Protein AF-X1M3N2-F1 (afdb_monomer)

Structure (mmCIF, N/CA/C/O backbone):
data_AF-X1M3N2-F1
#
_entry.id   AF-X1M3N2-F1
#
loop_
_atom_site.group_PDB
_atom_site.id
_atom_site.type_symbol
_atom_site.label_atom_id
_atom_site.label_alt_id
_atom_site.label_comp_id
_atom_site.label_asym_id
_atom_site.label_entity_id
_atom_site.label_seq_id
_atom_site.pdbx_PDB_ins_code
_atom_site.Cartn_x
_atom_site.Cartn_y
_atom_site.Cartn_z
_atom_site.occupancy
_atom_site.B_iso_or_equiv
_atom_site.auth_seq_id
_atom_site.auth_comp_id
_atom_site.auth_asym_id
_atom_site.auth_atom_id
_atom_site.pdbx_PDB_model_num
ATOM 1 N N . MET A 1 1 ? 27.137 0.203 -61.254 1.00 43.03 1 MET A N 1
ATOM 2 C CA . MET A 1 1 ? 26.738 -1.221 -61.182 1.00 43.03 1 MET A CA 1
ATOM 3 C C . MET A 1 1 ? 25.585 -1.343 -60.195 1.00 43.03 1 MET A C 1
ATOM 5 O O . MET A 1 1 ? 25.741 -0.904 -59.063 1.00 43.03 1 MET A O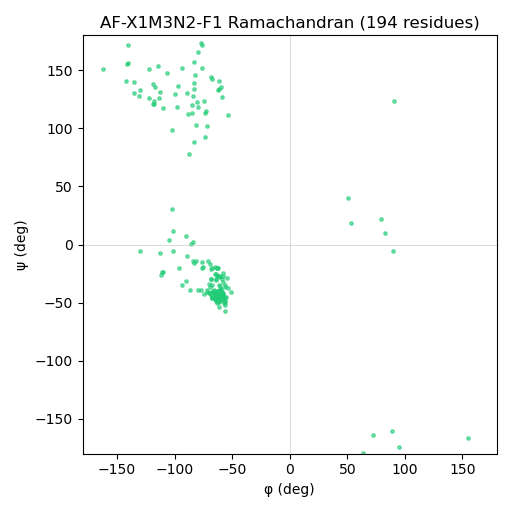 1
ATOM 9 N N . ARG A 1 2 ? 24.415 -1.836 -60.625 1.00 60.50 2 ARG A N 1
ATOM 10 C CA . ARG A 1 2 ? 23.289 -2.156 -59.728 1.00 60.50 2 ARG A CA 1
ATOM 11 C C . ARG A 1 2 ? 23.522 -3.573 -59.197 1.00 60.50 2 ARG A C 1
ATOM 13 O O . ARG A 1 2 ? 23.541 -4.505 -59.987 1.00 60.50 2 ARG A O 1
ATOM 20 N N . PHE A 1 3 ? 23.770 -3.708 -57.896 1.00 65.62 3 PHE A N 1
ATOM 21 C CA . PHE A 1 3 ? 24.213 -4.959 -57.261 1.00 65.62 3 PHE A CA 1
ATOM 22 C C . PHE A 1 3 ? 23.077 -5.920 -56.858 1.00 65.62 3 PHE A C 1
ATOM 24 O O . PHE A 1 3 ? 23.359 -7.000 -56.353 1.00 65.62 3 PHE A O 1
ATOM 31 N N . PHE A 1 4 ? 21.809 -5.576 -57.108 1.00 70.69 4 PHE A N 1
ATOM 32 C CA . PHE A 1 4 ? 20.659 -6.431 -56.793 1.00 70.69 4 PHE A CA 1
ATOM 33 C C . PHE A 1 4 ? 19.727 -6.540 -58.007 1.00 70.69 4 PHE A C 1
ATOM 35 O O . PHE A 1 4 ? 19.370 -5.519 -58.600 1.00 70.69 4 PHE A O 1
ATOM 42 N N . GLY A 1 5 ? 19.395 -7.776 -58.399 1.00 75.44 5 GLY A N 1
ATOM 43 C CA . GLY A 1 5 ? 18.427 -8.088 -59.458 1.00 75.44 5 GLY A CA 1
ATOM 44 C C . GLY A 1 5 ? 16.973 -7.927 -58.997 1.00 75.44 5 GLY A C 1
ATOM 45 O O . GLY A 1 5 ? 16.716 -7.685 -57.819 1.00 75.44 5 GLY A O 1
ATOM 46 N N . GLU A 1 6 ? 16.019 -8.053 -59.924 1.00 72.62 6 GLU A N 1
ATOM 47 C CA . GLU A 1 6 ? 14.588 -7.926 -59.619 1.00 72.62 6 GLU A CA 1
ATOM 48 C C . GLU A 1 6 ? 14.066 -9.137 -58.826 1.00 72.62 6 GLU A C 1
ATOM 50 O O . GLU A 1 6 ? 13.817 -10.215 -59.369 1.00 72.62 6 GLU A O 1
ATOM 55 N N . THR A 1 7 ? 13.905 -8.954 -57.516 1.00 77.62 7 THR A N 1
ATOM 56 C CA . THR A 1 7 ? 13.395 -9.972 -56.592 1.00 77.62 7 THR A CA 1
ATOM 57 C C . THR A 1 7 ? 11.888 -10.166 -56.760 1.00 77.62 7 THR A C 1
ATOM 59 O O . THR A 1 7 ? 11.101 -9.293 -56.399 1.00 77.62 7 THR A O 1
ATOM 62 N N . HIS A 1 8 ? 11.485 -11.340 -57.244 1.00 76.12 8 HIS A N 1
ATOM 63 C CA . HIS A 1 8 ? 10.086 -11.754 -57.354 1.00 76.12 8 HIS A CA 1
ATOM 64 C C . HIS A 1 8 ? 9.738 -12.719 -56.210 1.00 76.12 8 HIS A C 1
ATOM 66 O O . HIS A 1 8 ? 10.062 -13.902 -56.273 1.00 76.12 8 HIS A O 1
ATOM 72 N N . ILE A 1 9 ? 9.106 -12.209 -55.146 1.00 83.38 9 ILE A N 1
ATOM 73 C CA . ILE A 1 9 ? 8.576 -13.013 -54.030 1.00 83.38 9 ILE A CA 1
ATOM 74 C C . ILE A 1 9 ? 7.052 -12.907 -54.043 1.00 83.38 9 ILE A C 1
ATOM 76 O O . ILE A 1 9 ? 6.507 -11.802 -53.995 1.00 83.38 9 ILE A O 1
ATOM 80 N N . ASP A 1 10 ? 6.365 -14.049 -54.066 1.00 84.88 10 ASP A N 1
ATOM 81 C CA . ASP A 1 10 ? 4.906 -14.095 -53.976 1.00 84.88 10 ASP A CA 1
ATOM 82 C C . ASP A 1 10 ? 4.443 -14.029 -52.511 1.00 84.88 10 ASP A C 1
ATOM 84 O O . ASP A 1 10 ? 4.250 -15.027 -51.811 1.00 84.88 10 ASP A O 1
ATOM 88 N N . PHE A 1 11 ? 4.268 -12.804 -52.023 1.00 87.19 11 PHE A N 1
ATOM 89 C CA . PHE A 1 11 ? 3.738 -12.548 -50.684 1.00 87.19 11 PHE A CA 1
ATOM 90 C C . PHE A 1 11 ? 2.261 -12.948 -50.534 1.00 87.19 11 PHE A C 1
ATOM 92 O O . PHE A 1 11 ? 1.782 -13.131 -49.411 1.00 87.19 11 PHE A O 1
ATOM 99 N N . VAL A 1 12 ? 1.521 -13.080 -51.640 1.00 88.00 12 VAL A N 1
ATOM 100 C CA . VAL A 1 12 ? 0.085 -13.379 -51.623 1.00 88.00 12 VAL A CA 1
ATOM 101 C C . VAL A 1 12 ? -0.145 -14.854 -51.316 1.00 88.00 12 VAL A C 1
ATOM 103 O O . VAL A 1 12 ? -1.047 -15.175 -50.538 1.00 88.00 12 VAL A O 1
ATOM 106 N N . GLU A 1 13 ? 0.688 -15.742 -51.854 1.00 87.12 13 GLU A N 1
ATOM 107 C CA . GLU A 1 13 ? 0.646 -17.172 -51.546 1.00 87.12 13 GLU A CA 1
ATOM 108 C C . GLU A 1 13 ? 1.070 -17.453 -50.092 1.00 87.12 13 GLU A C 1
ATOM 110 O O . GLU A 1 13 ? 0.383 -18.164 -49.349 1.00 87.12 13 GLU A O 1
ATOM 115 N N . LEU A 1 14 ? 2.142 -16.799 -49.631 1.00 91.12 14 LEU A N 1
ATOM 116 C CA . LEU A 1 14 ? 2.704 -16.989 -48.287 1.00 91.12 14 LEU A CA 1
ATOM 117 C C . LEU A 1 14 ? 1.830 -16.425 -47.154 1.00 91.12 14 LEU A C 1
ATOM 119 O O . LEU A 1 14 ? 2.019 -16.789 -45.988 1.00 91.12 14 LEU A O 1
ATOM 123 N N . ARG A 1 15 ? 0.834 -15.579 -47.462 1.00 92.81 15 ARG A N 1
ATOM 124 C CA . ARG A 1 15 ? 0.004 -14.901 -46.449 1.00 92.81 15 ARG A CA 1
ATOM 125 C C . ARG A 1 15 ? -0.678 -15.867 -45.482 1.00 92.81 15 ARG A C 1
ATOM 127 O O . ARG A 1 15 ? -0.803 -15.556 -44.306 1.00 92.81 15 ARG A O 1
ATOM 134 N N . LYS A 1 16 ? -1.122 -17.040 -45.954 1.00 91.19 16 LYS A N 1
ATOM 135 C CA . LYS A 1 16 ? -1.842 -18.015 -45.112 1.00 91.19 16 LYS A CA 1
ATOM 136 C C . LYS A 1 16 ? -0.923 -18.612 -44.048 1.00 91.19 16 LYS A C 1
ATOM 138 O O . LYS A 1 16 ? -1.329 -18.739 -42.896 1.00 91.19 16 LYS A O 1
ATOM 143 N N . VAL A 1 17 ? 0.318 -18.923 -44.428 1.00 93.50 17 VAL A N 1
ATOM 144 C CA . VAL A 1 17 ? 1.348 -19.430 -43.513 1.00 93.50 17 VAL A CA 1
ATOM 145 C C . VAL A 1 17 ? 1.753 -18.340 -42.524 1.00 93.50 17 VAL A C 1
ATOM 147 O O . VAL A 1 17 ? 1.778 -18.592 -41.322 1.00 93.50 17 VAL A O 1
ATOM 150 N N . ALA A 1 18 ? 1.980 -17.113 -43.004 1.00 94.19 18 ALA A N 1
ATOM 151 C CA . ALA A 1 18 ? 2.296 -15.976 -42.144 1.00 94.19 18 ALA A CA 1
ATOM 152 C C . ALA A 1 18 ? 1.183 -15.707 -41.114 1.00 94.19 18 ALA A C 1
ATOM 154 O O . ALA A 1 18 ? 1.473 -15.600 -39.927 1.00 94.19 18 ALA A O 1
ATOM 155 N N . ILE A 1 19 ? -0.088 -15.693 -41.541 1.00 95.94 19 ILE A N 1
ATOM 156 C CA . ILE A 1 19 ? -1.248 -15.526 -40.650 1.00 95.94 19 ILE A CA 1
ATOM 157 C C . ILE A 1 19 ? -1.299 -16.644 -39.610 1.00 95.94 19 ILE A C 1
ATOM 159 O O . ILE A 1 19 ? -1.474 -16.358 -38.429 1.00 95.94 19 ILE A O 1
ATOM 163 N N . PHE A 1 20 ? -1.128 -17.904 -40.019 1.00 97.06 20 PHE A N 1
ATOM 164 C CA . PHE A 1 20 ? -1.143 -19.029 -39.086 1.00 97.06 20 PHE A CA 1
ATOM 165 C C . PHE A 1 20 ? -0.052 -18.891 -38.017 1.00 97.06 20 PHE A C 1
ATOM 167 O O . PHE A 1 20 ? -0.338 -19.014 -36.827 1.00 97.06 20 PHE A O 1
ATOM 174 N N . ILE A 1 21 ? 1.177 -18.561 -38.425 1.00 97.31 21 ILE A N 1
ATOM 175 C CA . ILE A 1 21 ? 2.299 -18.340 -37.505 1.00 97.31 21 ILE A CA 1
ATOM 176 C C . ILE A 1 21 ? 2.011 -17.157 -36.570 1.00 97.31 21 ILE A C 1
ATOM 178 O O . ILE A 1 21 ? 2.227 -17.268 -35.364 1.00 97.31 21 ILE A O 1
ATOM 182 N N . SER A 1 22 ? 1.483 -16.043 -37.087 1.00 97.19 22 SER A N 1
ATOM 183 C CA . SER A 1 22 ? 1.118 -14.880 -36.271 1.00 97.19 22 SER A CA 1
ATOM 184 C C . SER A 1 22 ? 0.042 -15.215 -35.241 1.00 97.19 22 SER A C 1
ATOM 186 O O . SER A 1 22 ? 0.192 -14.872 -34.070 1.00 97.19 22 SER A O 1
ATOM 188 N N . VAL A 1 23 ? -1.019 -15.919 -35.642 1.00 98.00 23 VAL A N 1
ATOM 189 C CA . VAL A 1 23 ? -2.090 -16.343 -34.730 1.00 98.00 23 VAL A CA 1
ATOM 190 C C . VAL A 1 23 ? -1.542 -17.290 -33.668 1.00 98.00 23 VAL A C 1
ATOM 192 O O . VAL A 1 23 ? -1.811 -17.088 -32.486 1.00 98.00 23 VAL A O 1
ATOM 195 N N . ALA A 1 24 ? -0.726 -18.272 -34.054 1.00 98.00 24 ALA A N 1
ATOM 196 C CA . ALA A 1 24 ? -0.091 -19.183 -33.108 1.00 98.00 24 ALA A CA 1
ATOM 197 C C . ALA A 1 24 ? 0.777 -18.429 -32.085 1.00 98.00 24 ALA A C 1
ATOM 199 O O . ALA A 1 24 ? 0.685 -18.697 -30.887 1.00 98.00 24 ALA A O 1
ATOM 200 N N . ALA A 1 25 ? 1.561 -17.441 -32.527 1.00 97.81 25 ALA A N 1
ATOM 201 C CA . ALA A 1 25 ? 2.378 -16.607 -31.647 1.00 97.81 25 ALA A CA 1
ATOM 202 C C . ALA A 1 25 ? 1.529 -15.755 -30.686 1.00 97.81 25 ALA A C 1
ATOM 204 O O . ALA A 1 25 ? 1.846 -15.672 -29.498 1.00 97.81 25 ALA A O 1
ATOM 205 N N . ILE A 1 26 ? 0.427 -15.165 -31.165 1.00 97.94 26 ILE A N 1
ATOM 206 C CA . ILE A 1 26 ? -0.511 -14.399 -30.329 1.00 97.94 26 ILE A CA 1
ATOM 207 C C . ILE A 1 26 ? -1.148 -15.305 -29.273 1.00 97.94 26 ILE A C 1
ATOM 209 O O . ILE A 1 26 ? -1.147 -14.962 -28.092 1.00 97.94 26 ILE A O 1
ATOM 213 N N . VAL A 1 27 ? -1.648 -16.480 -29.670 1.00 97.94 27 VAL A N 1
ATOM 214 C CA . VAL A 1 27 ? -2.265 -17.446 -28.749 1.00 97.94 27 VAL A CA 1
ATOM 215 C C . VAL A 1 27 ? -1.256 -17.925 -27.708 1.00 97.94 27 VAL A C 1
ATOM 217 O O . VAL A 1 27 ? -1.578 -17.957 -26.519 1.00 97.94 27 VAL A O 1
ATOM 220 N N . ALA A 1 28 ? -0.023 -18.235 -28.113 1.00 97.69 28 ALA A N 1
ATOM 221 C CA . ALA A 1 28 ? 1.046 -18.602 -27.189 1.00 97.69 28 ALA A CA 1
ATOM 222 C C . ALA A 1 28 ? 1.369 -17.461 -26.206 1.00 97.69 28 ALA A C 1
ATOM 224 O O . ALA A 1 28 ? 1.509 -17.702 -25.004 1.00 97.69 28 ALA A O 1
ATOM 225 N N . GLY A 1 29 ? 1.423 -16.215 -26.688 1.00 96.62 29 GLY A N 1
ATOM 226 C CA . GLY A 1 29 ? 1.629 -15.025 -25.862 1.00 96.62 29 GLY A CA 1
ATOM 227 C C . GLY A 1 29 ? 0.517 -14.816 -24.830 1.00 96.62 29 GLY A C 1
ATOM 228 O O . GLY A 1 29 ? 0.804 -14.656 -23.643 1.00 96.62 29 GLY A O 1
ATOM 229 N N . LEU A 1 30 ? -0.748 -14.891 -25.254 1.00 96.69 30 LEU A N 1
ATOM 230 C CA . LEU A 1 30 ? -1.912 -14.771 -24.369 1.00 96.69 30 LEU A CA 1
ATOM 231 C C . LEU A 1 30 ? -1.968 -15.906 -23.344 1.00 96.69 30 LEU A C 1
ATOM 233 O O . LEU A 1 30 ? -2.172 -15.655 -22.158 1.00 96.69 30 LEU A O 1
ATOM 237 N N . THR A 1 31 ? -1.715 -17.142 -23.776 1.00 96.38 31 THR A N 1
ATOM 238 C CA . THR A 1 31 ? -1.667 -18.308 -22.882 1.00 96.38 31 THR A CA 1
ATOM 239 C C . THR A 1 31 ? -0.569 -18.135 -21.833 1.00 96.38 31 THR A C 1
ATOM 241 O O . THR A 1 31 ? -0.819 -18.316 -20.643 1.00 96.38 31 THR A O 1
ATOM 244 N N . SER A 1 32 ? 0.630 -17.697 -22.236 1.00 96.56 32 SER A N 1
ATOM 245 C CA . SER A 1 32 ? 1.710 -17.376 -21.294 1.00 96.56 32 SER A CA 1
ATOM 246 C C . SER A 1 32 ? 1.310 -16.269 -20.316 1.00 96.56 32 SER A C 1
ATOM 248 O O . SER A 1 32 ? 1.727 -16.315 -19.160 1.00 96.56 32 SER A O 1
ATOM 250 N N . LEU A 1 33 ? 0.563 -15.257 -20.759 1.00 95.62 33 LEU A N 1
ATOM 251 C CA . LEU A 1 33 ? 0.134 -14.154 -19.902 1.00 95.62 33 LEU A CA 1
ATOM 252 C C . LEU A 1 33 ? -0.858 -14.637 -18.836 1.00 95.62 33 LEU A C 1
ATOM 254 O O . LEU A 1 33 ? -0.672 -14.341 -17.660 1.00 95.62 33 LEU A O 1
ATOM 258 N N . ILE A 1 34 ? -1.857 -15.431 -19.229 1.00 94.62 34 ILE A N 1
ATOM 259 C CA . ILE A 1 34 ? -2.874 -15.979 -18.318 1.00 94.62 34 ILE A CA 1
ATOM 260 C C . ILE A 1 34 ? -2.231 -16.922 -17.295 1.00 94.62 34 ILE A C 1
ATOM 262 O O . ILE A 1 34 ? -2.442 -16.760 -16.095 1.00 94.62 34 ILE A O 1
ATOM 266 N N . LEU A 1 35 ? -1.385 -17.858 -17.742 1.00 94.50 35 LEU A N 1
ATOM 267 C CA . LEU A 1 35 ? -0.728 -18.826 -16.853 1.00 94.50 35 LEU A CA 1
ATOM 268 C C . LEU A 1 35 ? 0.220 -18.171 -15.836 1.00 94.50 35 LEU A C 1
ATOM 270 O O . LEU A 1 35 ? 0.437 -18.720 -14.761 1.00 94.50 35 LEU A O 1
ATOM 274 N N . LYS A 1 36 ? 0.782 -16.998 -16.154 1.00 91.75 36 LYS A N 1
ATOM 275 C CA . LYS A 1 36 ? 1.671 -16.241 -15.255 1.00 91.75 36 LYS A CA 1
ATOM 276 C C . LYS A 1 36 ? 0.932 -15.254 -14.345 1.00 91.75 36 LYS A C 1
ATOM 278 O O . LYS A 1 36 ? 1.590 -14.487 -13.647 1.00 91.75 36 LYS A O 1
ATOM 283 N N . GLY A 1 37 ? -0.402 -15.275 -14.337 1.00 86.25 37 GLY A N 1
ATOM 284 C CA . GLY A 1 37 ? -1.212 -14.394 -13.494 1.00 86.25 37 GLY A CA 1
ATOM 285 C C . GLY A 1 37 ? -1.368 -12.974 -14.041 1.00 86.25 37 GLY A C 1
ATOM 286 O O . GLY A 1 37 ? -1.662 -12.058 -13.280 1.00 86.25 37 GLY A O 1
ATOM 287 N N . GLY A 1 38 ? -1.183 -12.781 -15.349 1.00 87.75 38 GLY A N 1
ATOM 288 C CA . GLY A 1 38 ? -1.350 -11.493 -16.015 1.00 87.75 38 GLY A CA 1
ATOM 289 C C . GLY A 1 38 ? -0.057 -10.682 -16.170 1.00 87.75 38 GLY A C 1
ATOM 290 O O . GLY A 1 38 ? 1.049 -11.165 -15.901 1.00 87.75 38 GLY A O 1
ATOM 291 N N . PRO A 1 39 ? -0.168 -9.439 -16.670 1.00 84.88 39 PRO A N 1
ATOM 292 C CA . PRO A 1 39 ? 0.967 -8.535 -16.784 1.00 84.88 39 PRO A CA 1
ATOM 293 C C . PRO A 1 39 ? 1.455 -8.102 -15.398 1.00 84.88 39 PRO A C 1
ATOM 295 O O . PRO A 1 39 ? 0.665 -7.861 -14.487 1.00 84.88 39 PRO A O 1
ATOM 298 N N . LYS A 1 40 ? 2.773 -7.942 -15.246 1.00 79.94 40 LYS A N 1
ATOM 299 C CA . LYS A 1 40 ? 3.361 -7.338 -14.044 1.00 79.94 40 LYS A CA 1
ATOM 300 C C . LYS A 1 40 ? 3.094 -5.836 -14.071 1.00 79.94 40 LYS A C 1
ATOM 302 O O . LYS A 1 40 ? 3.845 -5.090 -14.695 1.00 79.94 40 LYS A O 1
ATOM 307 N N . LEU A 1 41 ? 1.993 -5.424 -13.451 1.00 75.75 41 LEU A N 1
ATOM 308 C CA . LEU A 1 41 ? 1.592 -4.024 -13.378 1.00 75.75 41 LEU A CA 1
ATOM 309 C C . LEU A 1 41 ? 2.642 -3.204 -12.618 1.00 75.75 41 LEU A C 1
ATOM 311 O O . LEU A 1 41 ? 3.120 -3.610 -11.559 1.00 75.75 41 LEU A O 1
ATOM 315 N N . GLY A 1 42 ? 3.014 -2.061 -13.193 1.00 70.00 42 GLY A N 1
ATOM 316 C CA . GLY A 1 42 ? 3.856 -1.070 -12.528 1.00 70.00 42 GLY A CA 1
ATOM 317 C C . GLY A 1 42 ? 3.076 -0.263 -11.489 1.00 70.00 42 GLY A C 1
ATOM 318 O O . GLY A 1 42 ? 1.847 -0.322 -11.429 1.00 70.00 42 GLY A O 1
ATOM 319 N N . LEU A 1 43 ? 3.800 0.540 -10.707 1.00 71.31 43 LEU A N 1
ATOM 320 C CA . LEU A 1 43 ? 3.222 1.371 -9.643 1.00 71.31 43 LEU A CA 1
ATOM 321 C C . LEU A 1 43 ? 2.205 2.398 -10.151 1.00 71.31 43 LEU A C 1
ATOM 323 O O . LEU A 1 43 ? 1.261 2.712 -9.433 1.00 71.31 43 LEU A O 1
ATOM 327 N N . ASP A 1 44 ? 2.334 2.828 -11.407 1.00 74.19 44 ASP A N 1
ATOM 328 C CA . ASP A 1 44 ? 1.381 3.735 -12.058 1.00 74.19 44 ASP A CA 1
ATOM 329 C C . ASP A 1 44 ? -0.031 3.124 -12.188 1.00 74.19 44 ASP A C 1
ATOM 331 O O . ASP A 1 44 ? -1.007 3.851 -12.340 1.00 74.19 44 ASP A O 1
ATOM 335 N N . PHE A 1 45 ? -0.153 1.792 -12.104 1.00 71.38 45 PHE A N 1
ATOM 336 C CA . PHE A 1 45 ? -1.428 1.068 -12.190 1.00 71.38 45 PHE A CA 1
ATOM 337 C C . PHE A 1 45 ? -1.849 0.418 -10.874 1.00 71.38 45 PHE A C 1
ATOM 339 O O . PHE A 1 45 ? -3.036 0.185 -10.662 1.00 71.38 45 PHE A O 1
ATOM 346 N N . THR A 1 46 ? -0.897 0.090 -9.998 1.00 69.50 46 THR A N 1
ATOM 347 C CA . THR A 1 46 ? -1.208 -0.502 -8.691 1.00 69.50 46 THR A CA 1
ATOM 348 C C . THR A 1 46 ? -1.429 0.542 -7.610 1.00 69.50 46 THR A C 1
ATOM 350 O O . THR A 1 46 ? -1.822 0.163 -6.517 1.00 69.50 46 THR A O 1
ATOM 353 N N . GLY A 1 47 ? -1.129 1.819 -7.864 1.00 74.00 47 GLY A N 1
ATOM 354 C CA . GLY A 1 47 ? -1.047 2.831 -6.815 1.00 74.00 47 GLY A CA 1
ATOM 355 C C . GLY A 1 47 ? 0.083 2.534 -5.825 1.00 74.00 47 GLY A C 1
ATOM 356 O O . GLY A 1 47 ? 0.822 1.544 -5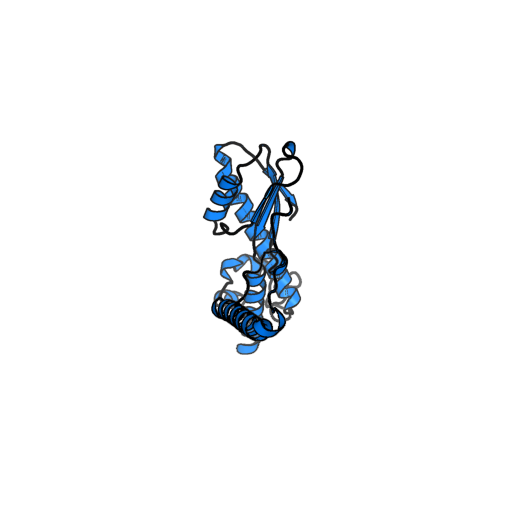.943 1.00 74.00 47 GLY A O 1
ATOM 357 N N . GLY A 1 48 ? 0.238 3.397 -4.826 1.00 81.69 48 GLY A N 1
ATOM 358 C CA . GLY A 1 48 ? 1.274 3.231 -3.818 1.00 81.69 48 GLY A CA 1
ATOM 359 C C . GLY A 1 48 ? 1.690 4.531 -3.157 1.00 81.69 48 GLY A C 1
ATOM 360 O O . GLY A 1 48 ? 1.021 5.550 -3.283 1.00 81.69 48 GLY A O 1
ATOM 361 N N . ILE A 1 49 ? 2.810 4.456 -2.449 1.00 86.56 49 ILE A N 1
ATOM 362 C CA . ILE A 1 49 ? 3.441 5.602 -1.802 1.00 86.56 49 ILE A CA 1
ATOM 363 C C . ILE A 1 49 ? 4.542 6.118 -2.716 1.00 86.56 49 ILE A C 1
ATOM 365 O O . ILE A 1 49 ? 5.343 5.332 -3.234 1.00 86.56 49 ILE A O 1
ATOM 369 N N . GLU A 1 50 ? 4.611 7.436 -2.845 1.00 89.25 50 GLU A N 1
ATOM 370 C CA . GL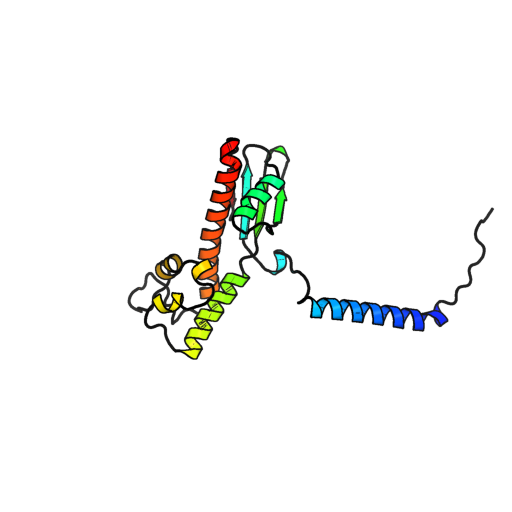U A 1 50 ? 5.693 8.159 -3.494 1.00 89.25 50 GLU A CA 1
ATOM 371 C C . GLU A 1 50 ? 6.373 9.074 -2.470 1.00 89.25 50 GLU A C 1
ATOM 373 O O . GLU A 1 50 ? 5.723 9.892 -1.834 1.00 89.25 50 GLU A O 1
ATOM 378 N N . ILE A 1 51 ? 7.686 8.929 -2.286 1.00 90.38 51 ILE A N 1
ATOM 379 C CA . ILE A 1 51 ? 8.454 9.736 -1.331 1.00 90.38 51 ILE A CA 1
ATOM 380 C C . ILE A 1 51 ? 9.564 10.462 -2.070 1.00 90.38 51 ILE A C 1
ATOM 382 O O . ILE A 1 51 ? 10.393 9.842 -2.744 1.00 90.38 51 ILE A O 1
ATOM 386 N N . HIS A 1 52 ? 9.600 11.778 -1.888 1.00 91.31 52 HIS A N 1
ATOM 387 C CA . HIS A 1 52 ? 10.644 12.643 -2.423 1.00 91.31 52 HIS A CA 1
ATOM 388 C C . HIS A 1 52 ? 11.681 12.917 -1.342 1.00 91.31 52 HIS A C 1
ATOM 390 O O . HIS A 1 52 ? 11.382 13.509 -0.304 1.00 91.31 52 HIS A O 1
ATOM 396 N N . LEU A 1 53 ? 12.913 12.495 -1.595 1.00 91.06 53 LEU A N 1
ATOM 397 C CA . LEU A 1 53 ? 14.041 12.618 -0.685 1.00 91.06 53 LEU A CA 1
ATOM 398 C C . LEU A 1 53 ? 15.058 13.592 -1.267 1.00 91.06 53 LEU A C 1
ATOM 400 O O . LEU A 1 53 ? 15.470 13.451 -2.417 1.00 91.06 53 LEU A O 1
ATOM 404 N N . LYS A 1 54 ? 15.517 14.542 -0.455 1.00 90.94 54 LYS A N 1
ATOM 405 C CA . LYS A 1 54 ? 16.659 15.396 -0.781 1.00 90.94 54 LYS A CA 1
ATOM 406 C C . LYS A 1 54 ? 17.833 15.022 0.105 1.00 90.94 54 LYS A C 1
ATOM 408 O O . LYS A 1 54 ? 17.739 15.166 1.320 1.00 90.94 54 LYS A O 1
ATOM 413 N N . PHE A 1 55 ? 18.924 14.567 -0.497 1.00 90.50 55 PHE A N 1
ATOM 414 C CA . PHE A 1 55 ? 20.151 14.231 0.222 1.00 90.50 55 PHE A CA 1
ATOM 415 C C . PHE A 1 55 ? 21.120 15.414 0.255 1.00 90.50 55 PHE A C 1
ATOM 417 O O . PHE A 1 55 ? 21.138 16.246 -0.651 1.00 90.50 55 PHE A O 1
ATOM 424 N N . THR A 1 56 ? 21.960 15.476 1.285 1.00 87.94 56 THR A N 1
ATOM 425 C CA . THR A 1 56 ? 23.028 16.484 1.371 1.00 87.94 56 THR A CA 1
ATOM 426 C C . THR A 1 56 ? 24.115 16.220 0.328 1.00 87.94 56 THR A C 1
ATOM 428 O O . THR A 1 56 ? 24.553 17.140 -0.359 1.00 87.94 56 THR A O 1
ATOM 431 N N . GLU A 1 57 ? 24.485 14.952 0.138 1.00 85.81 57 GLU A N 1
ATOM 432 C CA . GLU A 1 57 ? 25.420 14.498 -0.897 1.00 85.81 57 GLU A CA 1
ATOM 433 C C . GLU A 1 57 ? 24.775 13.454 -1.812 1.00 85.81 57 GLU A C 1
ATOM 435 O O . GLU A 1 57 ? 23.931 12.675 -1.363 1.00 85.81 57 GLU A O 1
ATOM 440 N N . SER A 1 58 ? 25.216 13.396 -3.076 1.00 84.31 58 SER A N 1
ATOM 441 C CA . SER A 1 58 ? 24.685 12.470 -4.087 1.00 84.31 58 SER A CA 1
ATOM 442 C C . SER A 1 58 ? 24.718 11.018 -3.583 1.00 84.31 58 SER A C 1
ATOM 444 O O . SER A 1 58 ? 25.801 10.446 -3.397 1.00 84.31 58 SER A O 1
ATOM 446 N N . PRO A 1 59 ? 23.553 10.400 -3.319 1.00 84.38 59 PRO A N 1
ATOM 447 C CA . PRO A 1 59 ? 23.498 9.076 -2.729 1.00 84.38 59 PRO A CA 1
ATOM 448 C C . PRO A 1 59 ? 23.677 8.006 -3.808 1.00 84.38 59 PRO A C 1
ATOM 450 O O . PRO A 1 59 ? 23.175 8.112 -4.926 1.00 84.38 59 PRO A O 1
ATOM 453 N N . SER A 1 60 ? 24.328 6.895 -3.466 1.00 89.19 60 SER A N 1
ATOM 454 C CA . SER A 1 60 ? 24.339 5.740 -4.365 1.00 89.19 60 SER A CA 1
ATOM 455 C C . SER A 1 60 ? 22.976 5.042 -4.337 1.00 89.19 60 SER A C 1
ATOM 457 O O . SER A 1 60 ? 22.561 4.559 -3.278 1.00 89.19 60 SER A O 1
ATOM 459 N N . ILE A 1 61 ? 22.333 4.892 -5.500 1.00 90.75 61 ILE A N 1
ATOM 460 C CA . ILE A 1 61 ? 21.059 4.160 -5.652 1.00 90.75 61 ILE A CA 1
ATOM 461 C C . ILE A 1 61 ? 21.158 2.743 -5.068 1.00 90.75 61 ILE A C 1
ATOM 463 O O . ILE A 1 61 ? 20.224 2.273 -4.421 1.00 90.75 61 ILE A O 1
ATOM 467 N N . SER A 1 62 ? 22.307 2.077 -5.231 1.00 90.75 62 SER A N 1
ATOM 468 C CA . SER A 1 62 ? 22.531 0.740 -4.670 1.00 90.75 62 SER A CA 1
ATOM 469 C C . SER A 1 62 ? 22.409 0.708 -3.145 1.00 90.75 62 SER A C 1
ATOM 471 O O . SER A 1 62 ? 21.842 -0.241 -2.623 1.00 90.75 62 SER A O 1
ATOM 473 N N . ARG A 1 63 ? 22.892 1.731 -2.424 1.00 90.00 63 ARG A N 1
ATOM 474 C CA . ARG A 1 63 ? 22.744 1.796 -0.957 1.00 90.00 63 ARG A CA 1
ATOM 475 C C . ARG A 1 63 ? 21.310 2.056 -0.537 1.00 90.00 63 ARG A C 1
ATOM 477 O O . ARG A 1 63 ? 20.829 1.389 0.368 1.00 90.00 63 ARG A O 1
ATOM 484 N N . ILE A 1 64 ? 20.611 2.961 -1.226 1.00 91.88 64 ILE A N 1
ATOM 485 C CA . ILE A 1 64 ? 19.177 3.182 -0.987 1.00 91.88 64 ILE A CA 1
ATOM 486 C C . ILE A 1 64 ? 18.432 1.853 -1.152 1.00 91.88 64 ILE A C 1
ATOM 488 O O . ILE A 1 64 ? 17.674 1.456 -0.272 1.00 91.88 64 ILE A O 1
ATOM 492 N N . ARG A 1 65 ? 18.723 1.106 -2.225 1.00 92.75 65 ARG A N 1
ATOM 493 C CA . ARG A 1 65 ? 18.148 -0.224 -2.455 1.00 92.75 65 ARG A CA 1
ATOM 494 C C . ARG A 1 65 ? 18.484 -1.208 -1.334 1.00 92.75 65 ARG A C 1
ATOM 496 O O . ARG A 1 65 ? 17.584 -1.909 -0.887 1.00 92.75 65 ARG A O 1
ATOM 503 N N . SER A 1 66 ? 19.729 -1.247 -0.863 1.00 92.00 66 SER A N 1
ATOM 504 C CA . SER A 1 66 ? 20.136 -2.100 0.261 1.00 92.00 66 SER A CA 1
ATOM 505 C C . SER A 1 66 ? 19.395 -1.756 1.556 1.00 92.00 66 SER A C 1
ATOM 507 O O . SER A 1 66 ? 18.901 -2.661 2.225 1.00 92.00 66 SER A O 1
ATOM 509 N N . GLY A 1 67 ? 19.254 -0.468 1.884 1.00 92.19 67 GLY A N 1
ATOM 510 C CA . GLY A 1 67 ? 18.498 -0.012 3.053 1.00 92.19 67 GLY A CA 1
ATOM 511 C C . GLY A 1 67 ? 17.023 -0.412 2.978 1.00 92.19 67 GLY A C 1
ATOM 512 O O . GLY A 1 67 ? 16.480 -0.982 3.922 1.00 92.19 67 GLY A O 1
ATOM 513 N N . LEU A 1 68 ? 16.386 -0.206 1.822 1.00 92.75 68 LEU A N 1
ATOM 514 C CA . LEU A 1 68 ? 14.990 -0.596 1.598 1.00 92.75 68 LEU A CA 1
ATOM 515 C C . LEU A 1 68 ? 14.792 -2.119 1.581 1.00 92.75 68 LEU A C 1
ATOM 517 O O . LEU A 1 68 ? 13.781 -2.617 2.077 1.00 92.75 68 LEU A O 1
ATOM 521 N N . ALA A 1 69 ? 15.756 -2.884 1.067 1.00 93.00 69 ALA A N 1
ATOM 522 C CA . ALA A 1 69 ? 15.690 -4.343 1.058 1.00 93.00 69 ALA A CA 1
ATOM 523 C C . ALA A 1 69 ? 15.624 -4.935 2.476 1.00 93.00 69 ALA A C 1
ATOM 525 O O . ALA A 1 69 ? 14.884 -5.894 2.689 1.00 93.00 69 ALA A O 1
ATOM 526 N N . LYS A 1 70 ? 16.305 -4.326 3.461 1.00 92.19 70 LYS A N 1
ATOM 527 C CA . LYS A 1 70 ? 16.280 -4.758 4.875 1.00 92.19 70 LYS A CA 1
ATOM 528 C C . LYS A 1 70 ? 14.883 -4.723 5.499 1.00 92.19 70 LYS A C 1
ATOM 530 O O . LYS A 1 70 ? 14.603 -5.496 6.407 1.00 92.19 70 LYS A O 1
ATOM 535 N N . ILE A 1 71 ? 14.002 -3.852 5.008 1.00 90.12 71 ILE A N 1
ATOM 536 C CA . ILE A 1 71 ? 12.616 -3.731 5.485 1.00 90.12 71 ILE A CA 1
ATOM 537 C C . ILE A 1 71 ? 11.598 -4.414 4.561 1.00 90.12 71 ILE A C 1
ATOM 539 O O . ILE A 1 71 ? 10.395 -4.209 4.724 1.00 90.12 71 ILE A O 1
ATOM 543 N N . GLY A 1 72 ? 12.066 -5.223 3.603 1.00 88.50 72 GLY A N 1
ATOM 544 C CA . GLY A 1 72 ? 11.219 -5.939 2.646 1.00 88.50 72 GLY A CA 1
ATOM 545 C C . GLY A 1 72 ? 10.775 -5.106 1.439 1.00 88.50 72 GLY A C 1
ATOM 546 O O . GLY A 1 72 ? 9.950 -5.567 0.659 1.00 88.50 72 GLY A O 1
ATOM 547 N N . LEU A 1 73 ? 11.330 -3.904 1.241 1.00 89.62 73 LEU A N 1
ATOM 548 C CA . LEU A 1 73 ? 10.991 -2.992 0.138 1.00 89.62 73 LEU A CA 1
ATOM 549 C C . LEU A 1 73 ? 12.042 -2.998 -0.986 1.00 89.62 73 LEU A C 1
ATOM 551 O O . LEU A 1 73 ? 12.241 -2.004 -1.678 1.00 89.62 73 LEU A O 1
ATOM 555 N N . GLY A 1 74 ? 12.724 -4.127 -1.204 1.00 85.69 74 GLY A N 1
ATOM 556 C CA . GLY A 1 74 ? 13.754 -4.250 -2.249 1.00 85.69 74 GLY A CA 1
ATOM 557 C C . GLY A 1 74 ? 13.223 -4.104 -3.684 1.00 85.69 74 GLY A C 1
ATOM 558 O O . GLY A 1 74 ? 13.993 -3.807 -4.596 1.00 85.69 74 GLY A O 1
ATOM 559 N N . GLY A 1 75 ? 11.912 -4.286 -3.876 1.00 85.19 75 GLY A N 1
ATOM 560 C CA . GLY A 1 75 ? 11.211 -4.056 -5.142 1.00 85.19 75 GLY A CA 1
ATOM 561 C C . GLY A 1 75 ? 10.792 -2.603 -5.385 1.00 85.19 75 GLY A C 1
ATOM 562 O O . GLY A 1 75 ? 10.151 -2.337 -6.398 1.00 85.19 75 GLY A O 1
ATOM 563 N N . ALA A 1 76 ? 11.119 -1.674 -4.479 1.00 89.12 76 ALA A N 1
ATOM 564 C CA . ALA A 1 76 ? 10.804 -0.262 -4.657 1.00 89.12 76 ALA A CA 1
ATOM 565 C C . ALA A 1 76 ? 11.495 0.311 -5.905 1.00 89.12 76 ALA A C 1
ATOM 567 O O . ALA A 1 76 ? 12.660 0.017 -6.199 1.00 89.12 76 ALA A O 1
ATOM 568 N N . VAL A 1 77 ? 10.777 1.170 -6.625 1.00 90.00 77 VAL A N 1
ATOM 569 C CA . VAL A 1 77 ? 11.340 1.924 -7.746 1.00 90.00 77 VAL A CA 1
ATOM 570 C C . VAL A 1 77 ? 12.093 3.114 -7.165 1.00 90.00 77 VAL A C 1
ATOM 572 O O . VAL A 1 77 ? 11.522 3.913 -6.429 1.00 90.00 77 VAL A O 1
ATOM 575 N N . ILE A 1 78 ? 13.385 3.209 -7.480 1.00 92.44 78 ILE A N 1
ATOM 576 C CA . ILE A 1 78 ? 14.274 4.269 -6.997 1.00 92.44 78 ILE A CA 1
ATOM 577 C C . ILE A 1 78 ? 14.775 5.036 -8.211 1.00 92.44 78 ILE A C 1
ATOM 579 O O . ILE A 1 78 ? 15.412 4.446 -9.087 1.00 92.44 78 ILE A O 1
ATOM 583 N N . GLN A 1 79 ? 14.510 6.336 -8.255 1.00 91.12 79 GLN A N 1
ATOM 584 C CA . GLN A 1 79 ? 14.853 7.183 -9.390 1.00 91.12 79 GLN A CA 1
ATOM 585 C C . GLN A 1 79 ? 15.481 8.489 -8.911 1.00 91.12 79 GLN A C 1
ATOM 587 O O . GLN A 1 79 ? 14.931 9.168 -8.057 1.00 91.12 79 GLN A O 1
ATOM 592 N N . GLN A 1 80 ? 16.627 8.862 -9.477 1.00 91.56 80 GLN A N 1
ATOM 593 C CA . GLN A 1 80 ? 17.188 10.199 -9.283 1.00 91.56 80 GLN A CA 1
ATOM 594 C C . GLN A 1 80 ? 16.530 11.171 -10.271 1.00 91.56 80 GLN A C 1
ATOM 596 O O . GLN A 1 80 ? 16.313 10.810 -11.430 1.00 91.56 80 GLN A O 1
ATOM 601 N N . TYR A 1 81 ? 16.207 12.383 -9.826 1.00 89.00 81 TYR A N 1
ATOM 602 C CA . TYR A 1 81 ? 15.573 13.410 -10.656 1.00 89.00 81 TYR A CA 1
ATOM 603 C C . TYR A 1 81 ? 16.151 14.802 -10.362 1.00 89.00 81 TYR A C 1
ATOM 605 O O . TYR A 1 81 ? 16.946 14.966 -9.439 1.00 89.00 81 TYR A O 1
ATOM 613 N N . GLY A 1 82 ? 15.780 15.800 -11.169 1.00 86.75 82 GLY A N 1
ATOM 614 C CA . GLY A 1 82 ? 16.329 17.157 -11.064 1.00 86.75 82 GLY A CA 1
ATOM 615 C C . GLY A 1 82 ? 17.776 17.270 -11.557 1.00 86.75 82 GLY A C 1
ATOM 616 O O . GLY A 1 82 ? 18.275 16.401 -12.279 1.00 86.75 82 GLY A O 1
ATOM 617 N N . GLU A 1 83 ? 18.458 18.360 -11.195 1.00 86.62 83 GLU A N 1
ATOM 618 C CA . GLU A 1 83 ? 19.873 18.517 -11.524 1.00 86.62 83 GLU A CA 1
ATOM 619 C C . GLU A 1 83 ? 20.752 17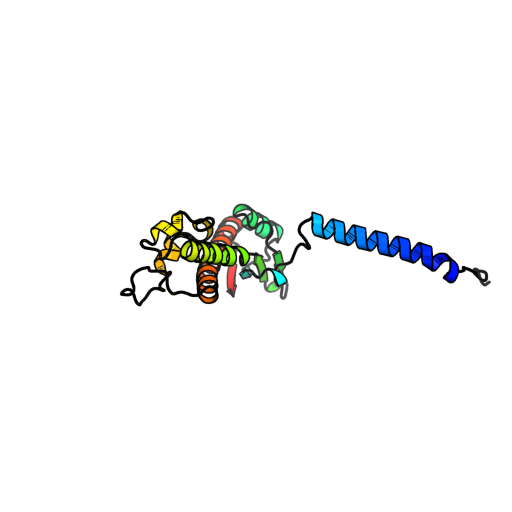.662 -10.603 1.00 86.62 83 GLU A C 1
ATOM 621 O O . GLU A 1 83 ? 20.439 17.430 -9.435 1.00 86.62 83 GLU A O 1
ATOM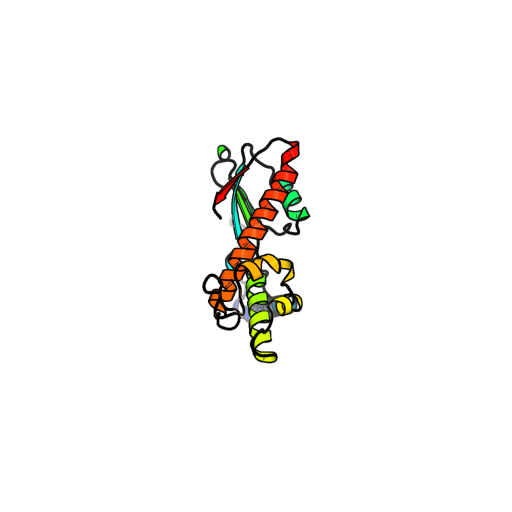 626 N N . LYS A 1 84 ? 21.928 17.244 -11.093 1.00 80.38 84 LYS A N 1
ATOM 627 C CA . LYS A 1 84 ? 22.874 16.428 -10.307 1.00 80.38 84 LYS A CA 1
ATOM 628 C C . LYS A 1 84 ? 23.262 17.059 -8.964 1.00 80.38 84 LYS A C 1
ATOM 630 O O . LYS A 1 84 ? 23.589 16.324 -8.043 1.00 80.38 84 LYS A O 1
ATOM 635 N N . LYS A 1 85 ? 23.242 18.392 -8.864 1.00 84.38 85 LYS A N 1
ATOM 636 C CA . LYS A 1 85 ? 23.589 19.141 -7.647 1.00 84.38 85 LYS A CA 1
ATOM 637 C C . LYS A 1 85 ? 22.487 19.117 -6.581 1.00 84.38 85 LYS A C 1
ATOM 639 O O . LYS A 1 85 ? 22.777 19.357 -5.415 1.00 84.38 85 LYS A O 1
ATOM 644 N N . ASP A 1 86 ? 21.245 18.831 -6.971 1.00 85.50 86 ASP A N 1
ATOM 645 C CA . ASP A 1 86 ? 20.091 18.908 -6.071 1.00 85.50 86 ASP A CA 1
ATOM 646 C C . ASP A 1 86 ? 19.909 17.632 -5.242 1.00 85.50 86 ASP A C 1
ATOM 648 O O . ASP A 1 86 ? 19.182 17.651 -4.248 1.00 85.50 86 ASP A O 1
ATOM 652 N N . ASN A 1 87 ? 20.587 16.540 -5.632 1.00 90.12 87 ASN A N 1
ATOM 653 C CA . ASN A 1 87 ? 20.614 15.255 -4.925 1.00 90.12 87 ASN A CA 1
ATOM 654 C C . ASN A 1 87 ? 19.208 14.724 -4.582 1.00 90.12 87 ASN A C 1
ATOM 656 O O . ASN A 1 87 ? 18.974 14.197 -3.489 1.00 90.12 87 ASN A O 1
ATOM 660 N N . LEU A 1 88 ? 18.270 14.879 -5.520 1.00 90.75 88 LEU A N 1
ATOM 661 C CA . LEU A 1 88 ? 16.878 14.483 -5.346 1.00 90.75 88 LEU A CA 1
ATOM 662 C C . LEU A 1 88 ? 16.661 13.033 -5.777 1.00 90.75 88 LEU A C 1
ATOM 664 O O . LEU A 1 88 ? 17.053 12.621 -6.873 1.00 90.75 88 LEU A O 1
ATOM 668 N N . VAL A 1 89 ? 16.013 12.260 -4.912 1.00 92.56 89 VAL A N 1
ATOM 669 C CA . VAL A 1 89 ? 15.690 10.855 -5.144 1.00 92.56 89 VAL A CA 1
ATOM 670 C C . VAL A 1 89 ? 14.222 10.604 -4.855 1.00 92.56 89 VAL A C 1
ATOM 672 O O . VAL A 1 89 ? 13.690 10.989 -3.821 1.00 92.56 89 VAL A O 1
ATOM 675 N N . LEU A 1 90 ? 13.588 9.908 -5.781 1.00 91.75 90 LEU A N 1
ATOM 676 C CA . LEU A 1 90 ? 12.229 9.430 -5.708 1.00 91.75 90 LEU A CA 1
ATOM 677 C C . LEU A 1 90 ? 12.229 7.956 -5.316 1.00 91.75 90 LEU A C 1
ATOM 679 O O . LEU A 1 90 ? 12.918 7.148 -5.945 1.00 91.75 90 LEU A O 1
ATOM 683 N N . VAL A 1 91 ? 11.442 7.608 -4.303 1.00 91.81 91 VAL A N 1
ATOM 684 C CA . VAL A 1 91 ? 11.191 6.223 -3.896 1.00 91.81 91 VAL A CA 1
ATOM 685 C C . VAL A 1 91 ? 9.704 5.943 -4.041 1.00 91.81 91 VAL A C 1
ATOM 687 O O . VAL A 1 91 ? 8.889 6.600 -3.400 1.00 91.81 91 VAL A O 1
ATOM 690 N N . ARG A 1 92 ? 9.350 4.953 -4.864 1.00 90.38 92 ARG A N 1
ATOM 691 C CA . ARG A 1 92 ? 7.965 4.504 -5.045 1.00 90.38 92 ARG A CA 1
ATOM 692 C C . ARG A 1 92 ? 7.797 3.055 -4.602 1.00 90.38 92 ARG A C 1
ATOM 694 O O . ARG A 1 92 ? 8.617 2.201 -4.954 1.00 90.38 92 ARG A O 1
ATOM 701 N N . THR A 1 93 ? 6.729 2.763 -3.862 1.00 88.94 93 THR A N 1
ATOM 702 C CA . THR A 1 93 ? 6.418 1.410 -3.369 1.00 88.94 93 THR A CA 1
ATOM 703 C C . THR A 1 93 ? 4.920 1.113 -3.401 1.00 88.94 93 THR A C 1
ATOM 705 O O . THR A 1 93 ? 4.101 1.973 -3.085 1.00 88.94 93 THR A O 1
ATOM 708 N N . GLY A 1 94 ? 4.553 -0.111 -3.780 1.00 84.12 94 GLY A N 1
ATOM 709 C CA . GLY A 1 94 ? 3.161 -0.522 -3.958 1.00 84.12 94 GLY A CA 1
ATOM 710 C C . GLY A 1 94 ? 2.569 -1.047 -2.657 1.00 84.12 94 GLY A C 1
ATOM 711 O O . GLY A 1 94 ? 2.971 -2.106 -2.182 1.00 84.12 94 GLY A O 1
ATOM 712 N N . VAL A 1 95 ? 1.613 -0.315 -2.085 1.00 80.06 95 VAL A N 1
ATOM 713 C CA . VAL A 1 95 ? 0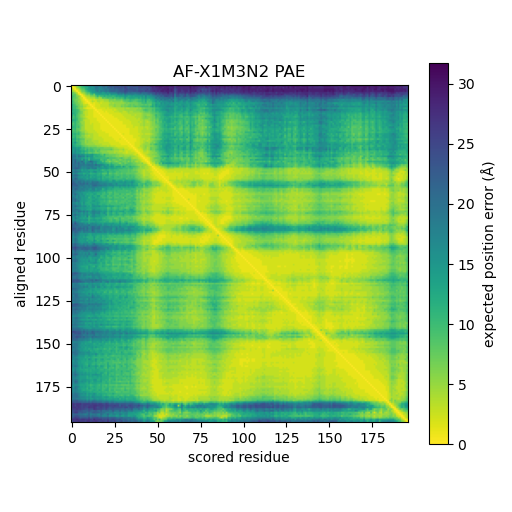.930 -0.693 -0.829 1.00 80.06 95 VAL A CA 1
ATOM 714 C C . VAL A 1 95 ? -0.598 -0.633 -0.914 1.00 80.06 95 VAL A C 1
ATOM 716 O O . VAL A 1 95 ? -1.288 -1.054 0.011 1.00 80.06 95 VAL A O 1
ATOM 719 N N . GLU A 1 96 ? -1.136 -0.148 -2.030 1.00 81.94 96 GLU A N 1
ATOM 720 C CA . GLU A 1 96 ? -2.569 0.077 -2.241 1.00 81.94 96 GLU A CA 1
ATOM 721 C C . GLU A 1 96 ? -3.393 -1.200 -2.037 1.00 81.94 96 GLU A C 1
ATOM 723 O O . GLU A 1 96 ? -4.373 -1.211 -1.291 1.00 81.94 96 GLU A O 1
ATOM 728 N N . GLN A 1 97 ? -2.937 -2.317 -2.614 1.00 84.38 97 GLN A N 1
ATOM 729 C CA . GLN A 1 97 ? -3.628 -3.604 -2.527 1.00 84.38 97 GLN A CA 1
ATOM 730 C C . GLN A 1 97 ? -3.810 -4.080 -1.078 1.00 84.38 97 GLN A C 1
ATOM 732 O O . GLN A 1 97 ? -4.793 -4.750 -0.766 1.00 84.38 97 GLN A O 1
ATOM 737 N N . VAL A 1 98 ? -2.896 -3.712 -0.174 1.00 86.88 98 VAL A N 1
ATOM 738 C CA . VAL A 1 98 ? -2.991 -4.072 1.246 1.00 86.88 98 VAL A CA 1
ATOM 739 C C . VAL A 1 98 ? -4.215 -3.408 1.875 1.00 86.88 98 VAL A C 1
ATOM 741 O O . VAL A 1 98 ? -5.011 -4.083 2.522 1.00 86.88 98 VAL A O 1
ATOM 744 N N . SER A 1 99 ? -4.417 -2.111 1.627 1.00 90.31 99 SER A N 1
ATOM 745 C CA . SER A 1 99 ? -5.575 -1.375 2.150 1.00 90.31 99 SER A CA 1
ATOM 746 C C . SER A 1 99 ? -6.909 -1.915 1.624 1.00 90.31 99 SER A C 1
ATOM 748 O O . SER A 1 99 ? -7.844 -2.121 2.398 1.00 90.31 99 SER A O 1
ATOM 750 N N . GLN A 1 100 ? -6.959 -2.233 0.328 1.00 91.19 100 GLN A N 1
ATOM 751 C CA . GLN A 1 100 ? -8.119 -2.816 -0.347 1.00 91.19 100 GLN A CA 1
ATOM 752 C C . GLN A 1 100 ? -8.479 -4.185 0.237 1.00 91.19 100 GLN A C 1
ATOM 754 O O . GLN A 1 100 ? -9.648 -4.467 0.520 1.00 91.19 100 GLN A O 1
ATOM 759 N N . ASN A 1 101 ? -7.469 -5.031 0.457 1.00 91.94 101 ASN A N 1
ATOM 760 C CA . ASN A 1 101 ? -7.653 -6.357 1.035 1.00 91.94 101 ASN A CA 1
ATOM 761 C C . ASN A 1 101 ? -8.175 -6.261 2.469 1.00 91.94 101 ASN A C 1
ATOM 763 O O . ASN A 1 101 ? -9.163 -6.913 2.789 1.00 91.94 101 ASN A O 1
ATOM 767 N N . ILE A 1 102 ? -7.575 -5.419 3.313 1.00 92.88 102 ILE A N 1
ATOM 768 C CA . ILE A 1 102 ? -7.983 -5.276 4.718 1.00 92.88 102 ILE A CA 1
ATOM 769 C C . ILE A 1 102 ? -9.400 -4.714 4.822 1.00 92.88 102 ILE A C 1
ATOM 771 O O . ILE A 1 102 ? -10.226 -5.276 5.540 1.00 92.88 102 ILE A O 1
ATOM 775 N N . ALA A 1 103 ? -9.726 -3.666 4.059 1.00 94.06 103 ALA A N 1
ATOM 776 C CA . ALA A 1 103 ? -11.088 -3.143 4.008 1.00 94.06 103 ALA A CA 1
ATOM 777 C C . ALA A 1 103 ? -12.082 -4.226 3.563 1.00 94.06 103 ALA A C 1
ATOM 779 O O . ALA A 1 103 ? -13.149 -4.373 4.156 1.00 94.06 103 ALA A O 1
ATOM 780 N N . SER A 1 104 ? -11.716 -5.034 2.564 1.00 94.62 104 SER A N 1
ATOM 781 C CA . SER A 1 104 ? -12.545 -6.153 2.108 1.00 94.62 104 SER A CA 1
ATOM 782 C C . SER A 1 104 ? -12.746 -7.214 3.189 1.00 94.62 104 SER A C 1
ATOM 784 O O . SER A 1 104 ? -13.865 -7.695 3.329 1.00 94.62 104 SER A O 1
ATOM 786 N N . GLN A 1 105 ? -11.716 -7.542 3.976 1.00 94.06 105 GLN A N 1
ATOM 787 C CA . GLN A 1 105 ? -11.835 -8.477 5.101 1.00 94.06 105 GLN A CA 1
ATOM 788 C C . GLN A 1 105 ? -12.755 -7.932 6.198 1.00 94.06 105 GLN A C 1
ATOM 790 O O . GLN A 1 105 ? -13.604 -8.664 6.696 1.00 94.06 105 GLN A O 1
ATOM 795 N N . ILE A 1 106 ? -12.646 -6.643 6.539 1.00 94.31 106 ILE A N 1
ATOM 796 C CA . ILE A 1 106 ? -13.510 -5.996 7.540 1.00 94.31 106 ILE A CA 1
ATOM 797 C C . ILE A 1 106 ? -14.977 -6.005 7.086 1.00 94.31 106 ILE A C 1
ATOM 799 O O . ILE A 1 106 ? -15.870 -6.318 7.872 1.00 94.31 106 ILE A O 1
ATOM 803 N N . ILE A 1 107 ? -15.243 -5.692 5.814 1.00 94.88 107 ILE A N 1
ATOM 804 C CA . ILE A 1 107 ? -16.605 -5.728 5.263 1.00 94.88 107 ILE A CA 1
ATOM 805 C C . ILE A 1 107 ? -17.135 -7.165 5.192 1.00 94.88 107 ILE A C 1
ATOM 807 O O . ILE A 1 107 ? -18.242 -7.423 5.657 1.00 94.88 107 ILE A O 1
ATOM 811 N N . ALA A 1 108 ? -16.341 -8.116 4.696 1.00 94.62 108 ALA A N 1
ATOM 812 C CA . ALA A 1 108 ? -16.737 -9.524 4.635 1.00 94.62 108 ALA A CA 1
ATOM 813 C C . ALA A 1 108 ? -17.018 -10.100 6.032 1.00 94.62 108 ALA A C 1
ATOM 815 O O . ALA A 1 108 ? -17.943 -10.892 6.214 1.00 94.62 108 ALA A O 1
ATOM 816 N N . TYR A 1 109 ? -16.252 -9.672 7.037 1.00 94.94 109 TYR A N 1
ATOM 817 C CA . TYR A 1 109 ? -16.509 -10.020 8.426 1.00 94.94 109 TYR A CA 1
ATOM 818 C C . TYR A 1 109 ? -17.884 -9.522 8.883 1.00 94.94 109 TYR A C 1
ATOM 820 O O . TYR A 1 109 ? -18.655 -10.315 9.427 1.00 94.94 109 TYR A O 1
ATOM 828 N N . ARG A 1 110 ? -18.217 -8.254 8.590 1.00 93.88 110 ARG A N 1
ATOM 829 C CA . ARG A 1 110 ? -19.520 -7.648 8.918 1.00 93.88 110 ARG A CA 1
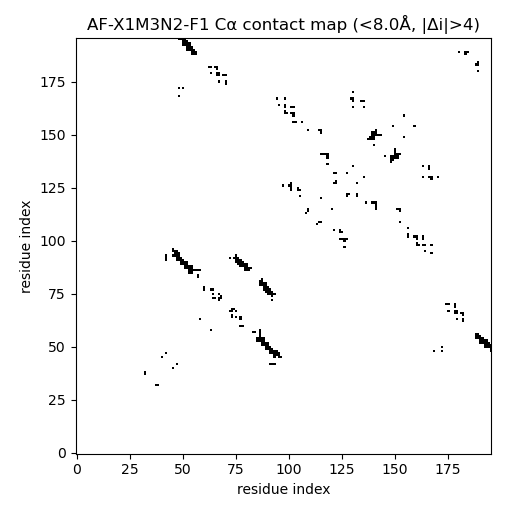ATOM 830 C C . ARG A 1 110 ? -20.692 -8.383 8.283 1.00 93.88 110 ARG A C 1
ATOM 832 O O . ARG A 1 110 ? -21.726 -8.562 8.917 1.00 93.88 110 ARG A O 1
ATOM 839 N N . GLU A 1 111 ? -20.530 -8.796 7.032 1.00 93.19 111 GLU A N 1
ATOM 840 C CA . GLU A 1 111 ? -21.557 -9.521 6.283 1.00 93.19 111 GLU A CA 1
ATOM 841 C C . GLU A 1 111 ? -21.775 -10.937 6.830 1.00 93.19 111 GLU A C 1
ATOM 843 O O . GLU A 1 111 ? -22.907 -11.414 6.874 1.00 93.19 111 GLU A O 1
ATOM 848 N N . LYS A 1 112 ? -20.705 -11.606 7.277 1.00 94.12 112 LYS A N 1
ATOM 849 C CA . LYS A 1 112 ? -20.757 -13.003 7.725 1.00 94.12 112 LYS A CA 1
ATOM 850 C C . LYS A 1 112 ? -21.127 -13.174 9.201 1.00 94.12 112 LYS A C 1
ATOM 852 O O . LYS A 1 112 ? -21.841 -14.117 9.529 1.00 94.12 112 LYS A O 1
ATOM 857 N N . HIS A 1 113 ? -20.621 -12.315 10.083 1.00 92.75 113 HIS A N 1
ATOM 858 C CA . HIS A 1 113 ? -20.767 -12.458 11.541 1.00 92.75 113 HIS A CA 1
ATOM 859 C C . HIS A 1 113 ? -21.641 -11.366 12.172 1.00 92.75 113 HIS A C 1
ATOM 861 O O . HIS A 1 113 ? -21.992 -11.464 13.345 1.00 92.75 113 HIS A O 1
ATOM 867 N N . GLY A 1 114 ? -22.037 -10.350 11.402 1.00 92.69 114 GLY A N 1
ATOM 868 C CA . GLY A 1 114 ? -22.765 -9.192 11.906 1.00 92.69 114 GLY A CA 1
ATOM 869 C C . GLY A 1 114 ? -21.835 -8.075 12.385 1.00 92.69 114 GLY A C 1
ATOM 870 O O . GLY A 1 114 ? -20.682 -7.970 11.981 1.00 92.69 114 GLY A O 1
ATOM 871 N N . LYS A 1 115 ? -22.363 -7.174 13.216 1.00 93.62 115 LYS A N 1
ATOM 872 C CA . LYS A 1 115 ? -21.618 -6.003 13.702 1.00 93.62 115 LYS A CA 1
ATOM 873 C C . LYS A 1 115 ? -20.479 -6.427 14.634 1.00 93.62 115 LYS A C 1
ATOM 875 O O . LYS A 1 115 ? -20.679 -7.291 15.478 1.00 93.62 115 LYS A O 1
ATOM 880 N N . PHE A 1 116 ? -19.345 -5.736 14.542 1.00 95.38 116 PHE A N 1
ATOM 881 C CA . PHE A 1 116 ? -18.277 -5.805 15.535 1.00 95.38 116 PHE A CA 1
ATOM 882 C C . PHE A 1 116 ? -18.814 -5.377 16.902 1.00 95.38 116 PHE A C 1
ATOM 884 O O . PHE A 1 116 ? -19.386 -4.286 17.025 1.00 95.38 116 PHE A O 1
ATOM 891 N N . THR A 1 117 ? -18.607 -6.222 17.909 1.00 94.69 117 THR A N 1
ATOM 892 C CA . THR A 1 117 ? -18.947 -5.956 19.316 1.00 94.69 117 THR A CA 1
ATOM 893 C C . THR A 1 117 ? -17.762 -5.380 20.079 1.00 94.69 117 THR A C 1
ATOM 895 O O . THR A 1 117 ? -17.925 -4.490 20.910 1.00 94.69 117 THR A O 1
ATOM 898 N N . HIS A 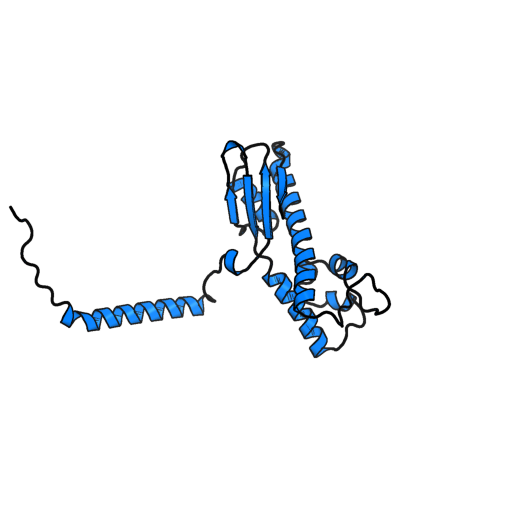1 118 ? -16.559 -5.825 19.726 1.00 94.81 118 HIS A N 1
ATOM 899 C CA . HIS A 1 118 ? -15.285 -5.419 20.283 1.00 94.81 118 HIS A CA 1
ATOM 900 C C . HIS A 1 118 ? -14.294 -5.186 19.141 1.00 94.81 118 HIS A C 1
ATOM 902 O O . HIS A 1 118 ? -14.223 -5.954 18.183 1.00 94.81 118 HIS A O 1
ATOM 908 N N . LEU A 1 119 ? -13.473 -4.137 19.243 1.00 92.62 119 LEU A N 1
ATOM 909 C CA . LEU A 1 119 ? -12.447 -3.881 18.225 1.00 92.62 119 LEU A CA 1
ATOM 910 C C . LEU A 1 119 ? -11.398 -4.993 18.164 1.00 92.62 119 LEU A C 1
ATOM 912 O O . LEU A 1 119 ? -10.818 -5.213 17.109 1.00 92.62 119 LEU A O 1
ATOM 916 N N . GLU A 1 120 ? -11.181 -5.722 19.258 1.00 93.44 120 GLU A N 1
ATOM 917 C CA . GLU A 1 120 ? -10.213 -6.820 19.348 1.00 93.44 120 GLU A CA 1
ATOM 918 C C . GLU A 1 120 ? -10.463 -7.930 18.327 1.00 93.44 120 GLU A C 1
ATOM 920 O O . GLU A 1 120 ? -9.517 -8.598 17.910 1.00 93.44 120 GLU A O 1
ATOM 925 N N . GLU A 1 121 ? -11.704 -8.070 17.860 1.00 93.69 121 GLU A N 1
ATOM 926 C CA . GLU A 1 121 ? -12.090 -8.988 16.789 1.00 93.69 121 GLU A CA 1
ATOM 927 C C . GLU A 1 121 ? -11.310 -8.708 15.491 1.00 93.69 121 GLU A C 1
ATOM 929 O O . GLU A 1 121 ? -11.018 -9.637 14.737 1.00 93.69 121 GLU A O 1
ATOM 934 N N . LEU A 1 122 ? -10.851 -7.467 15.270 1.00 93.12 122 LEU A N 1
ATOM 935 C CA . LEU A 1 122 ? -9.943 -7.119 14.174 1.00 93.12 122 LEU A CA 1
ATOM 936 C C . LEU A 1 122 ? -8.655 -7.943 14.200 1.00 93.12 122 LEU A C 1
ATOM 938 O O . LEU A 1 122 ? -8.158 -8.303 13.144 1.00 93.12 122 LEU A O 1
ATOM 942 N N . LYS A 1 123 ? -8.117 -8.301 15.372 1.00 92.75 123 LYS A N 1
ATOM 943 C CA . LYS A 1 123 ? -6.864 -9.077 15.464 1.00 92.75 123 LYS A CA 1
ATOM 944 C C . LYS A 1 123 ? -6.970 -10.460 14.816 1.00 92.75 123 LYS A C 1
ATOM 946 O O . LYS A 1 123 ? -5.948 -11.058 14.501 1.00 92.75 123 LYS A O 1
ATOM 951 N N . SER A 1 124 ? -8.190 -10.967 14.636 1.00 91.31 124 SER A N 1
ATOM 952 C CA . SER A 1 124 ? -8.442 -12.240 13.958 1.00 91.31 124 SER A CA 1
ATOM 953 C C . SER A 1 124 ? -8.431 -12.130 12.429 1.00 91.31 124 SER A C 1
ATOM 955 O O . SER A 1 124 ? -8.372 -13.152 11.745 1.00 91.31 124 SER A O 1
ATOM 957 N N . LEU A 1 125 ? -8.489 -10.911 11.878 1.00 92.19 125 LEU A N 1
ATOM 958 C CA . LEU A 1 125 ? -8.544 -10.695 10.437 1.00 92.19 125 LEU A CA 1
ATOM 959 C C . LEU A 1 125 ? -7.136 -10.731 9.821 1.00 92.19 125 LEU A C 1
ATOM 961 O O . LEU A 1 125 ? -6.231 -10.057 10.320 1.00 92.19 125 LEU A O 1
ATOM 965 N N . PRO A 1 126 ? -6.944 -11.446 8.697 1.00 89.81 126 PRO A N 1
ATOM 966 C CA . PRO A 1 126 ? -5.660 -11.483 8.004 1.00 89.81 126 PRO A CA 1
ATOM 967 C C . PRO A 1 126 ? -5.198 -10.093 7.544 1.00 89.81 126 PRO A C 1
ATOM 969 O O . PRO A 1 126 ? -5.975 -9.344 6.944 1.00 89.81 126 PRO A O 1
ATOM 972 N N . GLY A 1 127 ? -3.918 -9.770 7.751 1.00 85.00 127 GLY A N 1
ATOM 973 C CA . GLY A 1 127 ? -3.289 -8.545 7.253 1.00 85.00 127 GLY A CA 1
ATOM 974 C C . GLY A 1 127 ? -3.370 -7.349 8.203 1.00 85.00 127 GLY A C 1
ATOM 975 O O . GLY A 1 127 ? -2.742 -6.321 7.938 1.00 85.00 127 GLY A O 1
ATOM 976 N N . ILE A 1 128 ? -4.087 -7.459 9.324 1.00 89.31 128 ILE A N 1
ATOM 977 C CA . ILE A 1 128 ? -4.196 -6.385 10.321 1.00 89.31 128 ILE A CA 1
ATOM 978 C C . ILE A 1 128 ? -2.843 -6.067 10.965 1.00 89.31 128 ILE A C 1
ATOM 980 O O . ILE A 1 128 ? -2.561 -4.908 11.259 1.00 89.31 128 ILE A O 1
ATOM 984 N N . GLU A 1 129 ? -1.951 -7.047 11.085 1.00 86.56 129 GLU A N 1
ATOM 985 C CA . GLU A 1 129 ? -0.569 -6.885 11.539 1.00 86.56 129 GLU A CA 1
ATOM 986 C C . GLU A 1 129 ? 0.247 -5.908 10.673 1.00 86.56 129 GLU A C 1
ATOM 988 O O . GLU A 1 129 ? 1.101 -5.172 11.182 1.00 86.56 129 GLU A O 1
ATOM 993 N N . ALA A 1 130 ? -0.044 -5.832 9.368 1.00 82.44 130 ALA A N 1
ATOM 994 C CA . ALA A 1 130 ? 0.648 -4.921 8.463 1.00 82.44 130 ALA A CA 1
ATOM 995 C C . ALA A 1 130 ? 0.336 -3.458 8.810 1.00 82.44 130 ALA A C 1
ATOM 997 O O . ALA A 1 130 ? 1.240 -2.616 8.847 1.00 82.44 130 ALA A O 1
ATOM 998 N N . VAL A 1 131 ? -0.921 -3.168 9.151 1.00 85.81 131 VAL A N 1
ATOM 999 C CA . VAL A 1 131 ? -1.385 -1.835 9.566 1.00 85.81 131 VAL A CA 1
ATOM 1000 C C . VAL A 1 131 ? -1.022 -1.568 11.027 1.00 85.81 131 VAL A C 1
ATOM 1002 O O . VAL A 1 131 ? -0.508 -0.501 11.350 1.00 85.81 131 VAL A O 1
ATOM 1005 N N . GLY A 1 132 ? -1.133 -2.577 11.887 1.00 89.56 132 GLY A N 1
ATOM 1006 C CA . GLY A 1 132 ? -1.016 -2.461 13.338 1.00 89.56 132 GLY A CA 1
ATOM 1007 C C . GLY A 1 132 ? -2.385 -2.200 13.957 1.00 89.56 132 GLY A C 1
ATOM 1008 O O . GLY A 1 132 ? -3.068 -1.242 13.591 1.00 89.56 132 GLY A O 1
ATOM 1009 N N . TYR A 1 133 ? -2.781 -3.072 14.882 1.00 90.69 133 TYR A N 1
ATOM 1010 C CA . TYR A 1 133 ? -4.065 -3.003 15.580 1.00 90.69 133 TYR A CA 1
ATOM 1011 C C . TYR A 1 133 ? -4.229 -1.671 16.320 1.00 90.69 133 TYR A C 1
ATOM 1013 O O . TYR A 1 133 ? -5.274 -1.037 16.227 1.00 90.69 133 TYR A O 1
ATOM 1021 N N . GLU A 1 134 ? -3.166 -1.220 16.979 1.00 91.12 134 GLU A N 1
ATOM 1022 C CA . GLU A 1 134 ? -3.096 0.033 17.723 1.00 91.12 134 GLU A CA 1
ATOM 1023 C C . GLU A 1 134 ? -3.465 1.246 16.856 1.00 91.12 134 GLU A C 1
ATOM 1025 O O . GLU A 1 134 ? -4.327 2.041 17.227 1.00 91.12 134 GLU A O 1
ATOM 1030 N N . ASN A 1 135 ? -2.927 1.313 15.635 1.00 91.75 135 ASN A N 1
ATOM 1031 C CA . ASN A 1 135 ? -3.182 2.427 14.721 1.00 91.75 135 ASN A CA 1
ATOM 1032 C C . ASN A 1 135 ? -4.635 2.445 14.222 1.00 91.75 135 ASN A C 1
ATOM 1034 O O . ASN A 1 135 ? -5.175 3.504 13.909 1.00 91.75 135 ASN A O 1
ATOM 1038 N N . LEU A 1 136 ? -5.271 1.273 14.130 1.00 91.19 136 LEU A N 1
ATOM 1039 C CA . LEU A 1 136 ? -6.685 1.166 13.776 1.00 91.19 136 LEU A CA 1
ATOM 1040 C C . LEU A 1 136 ? -7.572 1.588 14.945 1.00 91.19 136 LEU A C 1
ATOM 1042 O O . LEU A 1 136 ? -8.537 2.315 14.733 1.00 91.19 136 LEU A O 1
ATOM 1046 N N . THR A 1 137 ? -7.246 1.180 16.174 1.00 92.25 137 THR A N 1
ATOM 1047 C CA . THR A 1 137 ? -8.034 1.534 17.366 1.00 92.25 137 THR A CA 1
ATOM 1048 C C . THR A 1 137 ? -7.967 3.009 17.738 1.00 92.25 137 THR A C 1
ATOM 1050 O O . THR A 1 137 ? -8.868 3.508 18.415 1.00 92.25 137 THR A O 1
ATOM 1053 N N . ASP A 1 138 ? -6.939 3.726 17.286 1.00 93.06 138 ASP A N 1
ATOM 1054 C CA . ASP A 1 138 ? -6.846 5.176 17.460 1.00 93.06 138 ASP A CA 1
ATOM 1055 C C . ASP A 1 138 ? -7.903 5.920 16.632 1.00 93.06 138 ASP A C 1
ATOM 1057 O O . ASP A 1 138 ? -8.380 6.972 17.052 1.00 93.06 138 ASP A O 1
ATOM 1061 N N . LEU A 1 139 ? -8.314 5.354 15.490 1.00 92.56 139 LEU A N 1
ATOM 1062 C CA . LEU A 1 139 ? -9.225 5.995 14.535 1.00 92.56 139 LEU A CA 1
ATOM 1063 C C . LEU A 1 139 ? -10.611 5.346 14.472 1.00 92.56 139 LEU A C 1
ATOM 1065 O O . LEU A 1 139 ? -11.567 6.001 14.061 1.00 92.56 139 LEU A O 1
ATOM 1069 N N . LEU A 1 140 ? -10.732 4.073 14.850 1.00 94.12 140 LEU A N 1
ATOM 1070 C CA . LEU A 1 140 ? -11.967 3.298 14.761 1.00 94.12 140 LEU A CA 1
ATOM 1071 C C . LEU A 1 140 ? -12.601 3.075 16.133 1.00 94.12 140 LEU A C 1
ATOM 1073 O O . LEU A 1 140 ? -11.917 2.917 17.141 1.00 94.12 140 LEU A O 1
ATOM 1077 N N . THR A 1 141 ? -13.929 3.007 16.151 1.00 94.88 141 THR A N 1
ATOM 1078 C CA . THR A 1 141 ? -14.721 2.649 17.331 1.00 94.88 141 THR A CA 1
ATOM 1079 C C . THR A 1 141 ? -15.898 1.749 16.970 1.00 94.88 141 THR A C 1
ATOM 1081 O O . THR A 1 141 ? -16.376 1.747 15.834 1.00 94.88 141 THR A O 1
ATOM 1084 N N . VAL A 1 142 ? -16.378 0.977 17.942 1.00 94.75 142 VAL A N 1
ATOM 1085 C CA . VAL A 1 142 ? -17.678 0.290 17.879 1.00 94.75 142 VAL A CA 1
ATOM 1086 C C . VAL A 1 142 ? -18.774 1.096 18.583 1.00 94.75 142 VAL A C 1
ATOM 1088 O O . VAL A 1 142 ? -19.954 0.915 18.278 1.00 94.75 142 VAL A O 1
ATOM 1091 N N . GLU A 1 143 ? -18.396 2.016 19.475 1.00 91.00 143 GLU A N 1
ATOM 1092 C CA . GLU A 1 143 ? -19.299 2.782 20.331 1.00 91.00 143 GLU A CA 1
ATOM 1093 C C . GLU A 1 143 ? -19.844 4.019 19.602 1.00 91.00 143 GLU A C 1
ATOM 1095 O O . GLU A 1 143 ? -19.071 4.904 19.233 1.00 91.00 143 GLU A O 1
ATOM 1100 N N . PRO A 1 144 ? -21.173 4.154 19.426 1.00 84.94 144 PRO A N 1
ATOM 1101 C CA . PRO A 1 144 ? -21.763 5.338 18.795 1.00 84.94 144 PRO A CA 1
ATOM 1102 C C . PRO A 1 144 ? -21.533 6.645 19.572 1.00 84.94 144 PRO A C 1
ATOM 1104 O O . PRO A 1 144 ? -21.652 7.722 19.000 1.00 84.94 144 PRO A O 1
ATOM 1107 N N . SER A 1 145 ? -21.225 6.560 20.869 1.00 85.06 145 SER A N 1
ATOM 1108 C CA . SER A 1 145 ? -20.956 7.705 21.747 1.00 85.06 145 SER A CA 1
ATOM 1109 C C . SER A 1 145 ? -19.579 8.339 21.535 1.00 85.06 145 SER A C 1
ATOM 1111 O O . SER A 1 145 ? -19.378 9.485 21.926 1.00 85.06 145 SER A O 1
ATOM 1113 N N . GLN A 1 146 ? -18.626 7.626 20.928 1.00 85.44 146 GLN A N 1
ATOM 1114 C CA . GLN A 1 146 ? -17.266 8.120 20.699 1.00 85.44 146 GLN A CA 1
ATOM 1115 C C . GLN A 1 146 ? -17.180 8.886 19.370 1.00 85.44 146 GLN A C 1
ATOM 1117 O O . GLN A 1 146 ? -16.688 8.367 18.372 1.00 85.44 146 GLN A O 1
ATOM 1122 N N . THR A 1 147 ? -17.649 10.135 19.352 1.00 83.94 147 THR A N 1
ATOM 1123 C CA . THR A 1 147 ? -17.786 10.939 18.119 1.00 83.94 147 THR A CA 1
ATOM 1124 C C . THR A 1 147 ? -16.466 11.365 17.473 1.00 83.94 147 THR A C 1
ATOM 1126 O O . THR A 1 147 ? -16.460 11.762 16.313 1.00 83.94 147 THR A O 1
ATOM 1129 N N . GLU A 1 148 ? -15.349 11.300 18.202 1.00 88.81 148 GLU A N 1
ATOM 1130 C CA . GLU A 1 148 ? -14.011 11.612 17.673 1.00 88.81 148 GLU A CA 1
ATOM 1131 C C . GLU A 1 148 ? -13.441 10.491 16.789 1.00 88.81 148 GLU A C 1
ATOM 1133 O O . GLU A 1 148 ? -12.477 10.710 16.056 1.00 88.81 148 GLU A O 1
ATOM 1138 N N . LYS A 1 149 ? -14.033 9.290 16.844 1.00 92.50 149 LYS A N 1
ATOM 1139 C CA . LYS A 1 149 ? -13.594 8.106 16.101 1.00 92.50 149 LYS A CA 1
ATOM 1140 C C . LYS A 1 149 ? -14.641 7.680 15.083 1.00 92.50 149 LYS A C 1
ATOM 1142 O O . LYS A 1 149 ? -15.839 7.894 15.247 1.00 92.50 149 LYS A O 1
ATOM 1147 N N . VAL A 1 150 ? -14.188 7.019 14.024 1.00 94.38 150 VAL A N 1
ATOM 1148 C CA . VAL A 1 150 ? -15.070 6.533 12.967 1.00 94.38 150 VAL A CA 1
ATOM 1149 C C . VAL A 1 150 ? -15.665 5.185 13.357 1.00 94.38 150 VAL A C 1
ATOM 1151 O O . VAL A 1 150 ? -14.954 4.245 13.712 1.00 94.38 150 VAL A O 1
ATOM 1154 N N . ASN A 1 151 ? -16.990 5.071 13.278 1.00 95.31 151 ASN A N 1
ATOM 1155 C CA . ASN A 1 151 ? -17.667 3.838 13.649 1.00 95.31 151 ASN A CA 1
ATOM 1156 C C . ASN A 1 151 ? -17.440 2.736 12.594 1.00 95.31 151 ASN A C 1
ATOM 1158 O O . ASN A 1 151 ? -17.921 2.831 11.462 1.00 95.31 151 ASN A O 1
ATOM 1162 N N . ILE A 1 152 ? -16.754 1.654 12.974 1.00 94.62 152 ILE A N 1
ATOM 1163 C CA . ILE A 1 152 ? -16.383 0.547 12.074 1.00 94.62 152 ILE A CA 1
ATOM 1164 C C . ILE A 1 152 ? -17.596 -0.190 11.480 1.00 94.62 152 ILE A C 1
ATOM 1166 O O . ILE A 1 152 ? -17.531 -0.750 10.382 1.00 94.62 152 ILE A O 1
ATOM 1170 N N . ASN A 1 153 ? -18.727 -0.173 12.185 1.00 94.94 153 ASN A N 1
ATOM 1171 C CA . ASN A 1 153 ? -19.957 -0.825 11.749 1.00 94.94 153 ASN A CA 1
ATOM 1172 C C . ASN A 1 153 ? -20.767 0.031 10.768 1.00 94.94 153 ASN A C 1
ATOM 1174 O O . ASN A 1 153 ? -21.659 -0.500 10.107 1.00 94.94 153 ASN A O 1
ATOM 1178 N N . GLN A 1 154 ? -20.479 1.331 10.678 1.00 93.50 154 GLN A N 1
ATOM 1179 C CA . GLN A 1 154 ? -21.202 2.284 9.827 1.00 93.50 154 GLN A CA 1
ATOM 1180 C C . GLN A 1 154 ? -20.364 2.782 8.650 1.00 93.50 154 GLN A C 1
ATOM 1182 O O . GLN A 1 154 ? -20.928 3.179 7.636 1.00 93.50 154 GLN A O 1
ATOM 1187 N N . ILE A 1 155 ? -19.034 2.732 8.754 1.00 94.88 155 ILE A N 1
ATOM 1188 C CA . ILE A 1 155 ? -18.139 3.182 7.691 1.00 94.88 155 ILE A CA 1
ATOM 1189 C C . ILE A 1 155 ? -18.336 2.369 6.404 1.00 94.88 155 ILE A C 1
ATOM 1191 O O . ILE A 1 155 ? -18.421 1.137 6.421 1.00 94.88 155 ILE A O 1
ATOM 1195 N N . GLU A 1 156 ? -18.415 3.064 5.274 1.00 95.31 156 GLU A N 1
ATOM 1196 C CA . GLU A 1 156 ? -18.495 2.443 3.955 1.00 95.31 156 GLU A CA 1
ATOM 1197 C C . GLU A 1 156 ? -17.117 1.987 3.455 1.00 95.31 156 GLU A C 1
ATOM 1199 O O . GLU A 1 156 ? -16.069 2.383 3.967 1.00 95.31 156 GLU A O 1
ATOM 1204 N N . ARG A 1 157 ? -17.105 1.153 2.410 1.00 93.62 157 ARG A N 1
ATOM 1205 C CA . ARG A 1 157 ? -15.878 0.554 1.868 1.00 93.62 157 ARG A CA 1
ATOM 1206 C C . ARG A 1 157 ? -14.845 1.602 1.440 1.00 93.62 157 ARG A C 1
ATOM 1208 O O . ARG A 1 157 ? -13.691 1.496 1.835 1.00 93.62 157 ARG A O 1
ATOM 1215 N N . ALA A 1 158 ? -15.246 2.597 0.649 1.00 94.00 158 ALA A N 1
ATOM 1216 C CA . ALA A 1 158 ? -14.336 3.622 0.135 1.00 94.00 158 ALA A CA 1
ATOM 1217 C C . ALA A 1 158 ? -13.662 4.457 1.248 1.00 94.00 158 ALA A C 1
ATOM 1219 O O . ALA A 1 158 ? -12.432 4.477 1.291 1.00 94.00 158 ALA A O 1
ATOM 1220 N N . PRO A 1 159 ? -14.395 5.076 2.197 1.00 94.81 159 PRO A N 1
ATOM 1221 C CA . PRO A 1 159 ? -13.760 5.815 3.290 1.00 94.81 159 PRO A CA 1
ATOM 1222 C C . PRO A 1 159 ? -12.931 4.918 4.222 1.00 94.81 159 PRO A C 1
ATOM 1224 O O . PRO A 1 159 ? -11.919 5.373 4.753 1.00 94.81 159 PRO A O 1
ATOM 1227 N N . LEU A 1 160 ? -13.297 3.640 4.392 1.00 94.62 160 LEU A N 1
ATOM 1228 C CA . LEU A 1 160 ? -12.491 2.677 5.149 1.00 94.62 160 LEU A CA 1
ATOM 1229 C C . LEU A 1 160 ? -11.143 2.399 4.478 1.00 94.62 160 LEU A C 1
ATOM 1231 O O . LEU A 1 160 ? -10.114 2.385 5.154 1.00 94.62 160 LEU A O 1
ATOM 1235 N N . ILE A 1 161 ? -11.146 2.213 3.156 1.00 93.38 161 ILE A N 1
ATOM 1236 C CA . ILE A 1 161 ? -9.924 2.067 2.363 1.00 93.38 161 ILE A CA 1
ATOM 1237 C C . ILE A 1 161 ? -9.024 3.287 2.574 1.00 93.38 161 ILE A C 1
ATOM 1239 O O . ILE A 1 161 ? -7.871 3.116 2.962 1.00 93.38 161 ILE A O 1
ATOM 1243 N N . SER A 1 162 ? -9.551 4.504 2.409 1.00 92.38 162 SER A N 1
ATOM 1244 C CA . SER A 1 162 ? -8.772 5.739 2.576 1.00 92.38 162 SER A CA 1
ATOM 1245 C C . SER A 1 162 ? -8.191 5.895 3.986 1.00 92.38 162 SER A C 1
ATOM 1247 O O . SER A 1 162 ? -7.041 6.308 4.139 1.00 92.38 162 SER A O 1
ATOM 1249 N N . LEU A 1 163 ? -8.939 5.510 5.025 1.00 93.88 163 LEU A N 1
ATOM 1250 C CA . LEU A 1 163 ? -8.449 5.503 6.408 1.00 93.88 163 LEU A CA 1
ATOM 1251 C C . LEU A 1 163 ? -7.252 4.561 6.585 1.00 93.88 163 LEU A C 1
ATOM 1253 O O . LEU A 1 163 ? -6.209 4.955 7.111 1.00 93.88 163 LEU A O 1
ATOM 1257 N N . ILE A 1 164 ? -7.384 3.323 6.105 1.00 93.31 164 ILE A N 1
ATOM 1258 C CA . ILE A 1 164 ? -6.320 2.317 6.184 1.00 93.31 164 ILE A CA 1
ATOM 1259 C C . ILE A 1 164 ? -5.103 2.760 5.362 1.00 93.31 164 ILE A C 1
ATOM 1261 O O . ILE A 1 164 ? -3.968 2.617 5.817 1.00 93.31 164 ILE A O 1
ATOM 1265 N N . GLN A 1 165 ? -5.321 3.337 4.179 1.00 90.88 165 GLN A N 1
ATOM 1266 C CA . GLN A 1 165 ? -4.257 3.892 3.339 1.00 90.88 165 GLN A CA 1
ATOM 1267 C C . GLN A 1 165 ? -3.464 4.972 4.052 1.00 90.88 165 GLN A C 1
ATOM 1269 O O . GLN A 1 165 ? -2.237 4.939 3.984 1.00 90.88 165 GLN A O 1
ATOM 1274 N N . GLY A 1 166 ? -4.136 5.886 4.756 1.00 90.94 166 GLY A N 1
ATOM 1275 C CA . GLY A 1 166 ? -3.479 6.932 5.536 1.00 90.94 166 GLY A CA 1
ATOM 1276 C C . GLY A 1 166 ? -2.551 6.356 6.607 1.00 90.94 166 GLY A C 1
ATOM 1277 O O . GLY A 1 166 ? -1.401 6.784 6.733 1.00 90.94 166 GLY A O 1
ATOM 1278 N N . ILE A 1 167 ? -3.004 5.321 7.325 1.00 92.19 167 ILE A N 1
ATOM 1279 C CA . ILE A 1 167 ? -2.175 4.622 8.318 1.00 92.19 167 ILE A CA 1
ATOM 1280 C C . ILE A 1 167 ? -0.971 3.950 7.644 1.00 92.19 167 ILE A C 1
ATOM 1282 O O . ILE A 1 167 ? 0.168 4.115 8.092 1.00 92.19 167 ILE A O 1
ATOM 1286 N N . ILE A 1 168 ? -1.204 3.204 6.560 1.00 90.94 168 ILE A N 1
ATOM 1287 C CA . ILE A 1 168 ? -0.148 2.490 5.832 1.00 90.94 168 ILE A CA 1
ATOM 1288 C C . ILE A 1 168 ? 0.880 3.471 5.263 1.00 90.94 168 ILE A C 1
ATOM 1290 O O . ILE A 1 168 ? 2.077 3.202 5.380 1.00 90.94 168 ILE A O 1
ATOM 1294 N N . HIS A 1 169 ? 0.446 4.604 4.701 1.00 89.62 169 HIS A N 1
ATOM 1295 C CA . HIS A 1 169 ? 1.322 5.677 4.226 1.00 89.62 169 HIS A CA 1
ATOM 1296 C C . HIS A 1 169 ? 2.221 6.163 5.357 1.00 89.62 169 HIS A C 1
ATOM 1298 O O . HIS A 1 169 ? 3.442 6.050 5.262 1.00 89.62 169 HIS A O 1
ATOM 1304 N N . LYS A 1 170 ? 1.627 6.607 6.471 1.00 89.81 170 LYS A N 1
ATOM 1305 C CA . LYS A 1 170 ? 2.371 7.130 7.624 1.00 89.81 170 LYS A CA 1
ATOM 1306 C C . LYS A 1 170 ? 3.397 6.120 8.146 1.00 89.81 170 LYS A C 1
ATOM 1308 O O . LYS A 1 170 ? 4.566 6.457 8.331 1.00 89.81 170 LYS A O 1
ATOM 1313 N N . LYS A 1 171 ? 2.982 4.866 8.348 1.00 89.62 171 LYS A N 1
ATOM 1314 C CA . LYS A 1 171 ? 3.844 3.795 8.869 1.00 89.62 171 LYS A CA 1
ATOM 1315 C C . LYS A 1 171 ? 4.969 3.444 7.899 1.00 89.62 171 LYS A C 1
ATOM 1317 O O . LYS A 1 171 ? 6.112 3.268 8.315 1.00 89.62 171 LYS A O 1
ATOM 1322 N N . THR A 1 172 ? 4.666 3.331 6.611 1.00 90.31 172 THR A N 1
ATOM 1323 C CA . THR A 1 172 ? 5.652 2.936 5.599 1.00 90.31 172 THR A CA 1
ATOM 1324 C C . THR A 1 172 ? 6.662 4.049 5.349 1.00 90.31 172 THR A C 1
ATOM 1326 O O . THR A 1 172 ? 7.854 3.755 5.298 1.00 90.31 172 THR A O 1
ATOM 1329 N N . THR A 1 173 ? 6.229 5.312 5.296 1.00 90.44 173 THR A N 1
ATOM 1330 C CA . THR A 1 173 ? 7.130 6.471 5.226 1.00 90.44 173 THR A CA 1
ATOM 1331 C C . THR A 1 173 ? 8.079 6.491 6.418 1.00 90.44 173 THR A C 1
ATOM 1333 O O . THR A 1 173 ? 9.291 6.531 6.221 1.00 90.44 173 THR A O 1
ATOM 1336 N N . ALA A 1 174 ? 7.567 6.325 7.643 1.00 90.69 174 ALA A N 1
ATOM 1337 C CA . ALA A 1 174 ? 8.407 6.260 8.839 1.00 90.69 174 ALA A CA 1
ATOM 1338 C C . ALA A 1 174 ? 9.420 5.098 8.790 1.00 90.69 174 ALA A C 1
ATOM 1340 O O . ALA A 1 174 ? 10.585 5.269 9.147 1.00 90.69 174 ALA A O 1
ATOM 1341 N N . ARG A 1 175 ? 9.011 3.917 8.302 1.00 91.50 175 ARG A N 1
ATOM 1342 C CA . ARG A 1 175 ? 9.916 2.766 8.126 1.00 91.50 175 ARG A CA 1
ATOM 1343 C C . ARG A 1 175 ? 10.992 3.024 7.073 1.00 91.50 175 ARG A C 1
ATOM 1345 O O . ARG A 1 175 ? 12.138 2.640 7.292 1.00 91.50 175 ARG A O 1
ATOM 1352 N N . ILE A 1 176 ? 10.635 3.656 5.954 1.00 91.44 176 ILE A N 1
ATOM 1353 C CA . ILE A 1 176 ? 11.576 4.040 4.895 1.00 91.44 176 ILE A CA 1
ATOM 1354 C C . ILE A 1 176 ? 12.581 5.050 5.438 1.00 91.44 176 ILE A C 1
ATOM 1356 O O . ILE A 1 176 ? 13.785 4.837 5.307 1.00 91.44 176 ILE A O 1
ATOM 1360 N N . GLU A 1 177 ? 12.107 6.108 6.093 1.00 90.69 177 GLU A N 1
ATOM 1361 C CA . GLU A 1 177 ? 12.975 7.099 6.718 1.00 90.69 177 GLU A CA 1
ATOM 1362 C C . GLU A 1 177 ? 13.937 6.452 7.710 1.00 90.69 177 GLU A C 1
ATOM 1364 O O . GLU A 1 177 ? 15.141 6.679 7.635 1.00 90.69 177 GLU A O 1
ATOM 1369 N N . GLN A 1 178 ? 13.433 5.609 8.610 1.00 91.06 178 GLN A N 1
ATOM 1370 C CA . GLN A 1 178 ? 14.265 4.941 9.603 1.00 91.06 178 GLN A CA 1
ATOM 1371 C C . GLN A 1 178 ? 15.324 4.046 8.946 1.00 91.06 178 GLN A C 1
ATOM 1373 O O . GLN A 1 178 ? 16.503 4.151 9.279 1.00 91.06 178 GLN A O 1
ATOM 1378 N N . ALA A 1 179 ? 14.937 3.227 7.964 1.00 91.19 179 ALA A N 1
ATOM 1379 C CA . ALA A 1 179 ? 15.856 2.335 7.261 1.00 91.19 179 ALA A CA 1
ATOM 1380 C C . ALA A 1 179 ? 16.959 3.099 6.515 1.00 91.19 179 ALA A C 1
ATOM 1382 O O . ALA A 1 179 ? 18.121 2.691 6.526 1.00 91.19 179 ALA A O 1
ATOM 1383 N N . LEU A 1 180 ? 16.616 4.226 5.888 1.00 90.25 180 LEU A N 1
ATOM 1384 C CA . LEU A 1 180 ? 17.595 5.076 5.218 1.00 90.25 180 LEU A CA 1
ATOM 1385 C C . LEU A 1 180 ? 18.474 5.823 6.223 1.00 90.25 180 LEU A C 1
ATOM 1387 O O . LEU A 1 180 ? 19.680 5.919 6.011 1.00 90.25 180 LEU A O 1
ATOM 1391 N N . ARG A 1 181 ? 17.927 6.305 7.345 1.00 88.62 181 ARG A N 1
ATOM 1392 C CA . ARG A 1 181 ? 18.742 6.895 8.418 1.00 88.62 181 ARG A CA 1
ATOM 1393 C C . ARG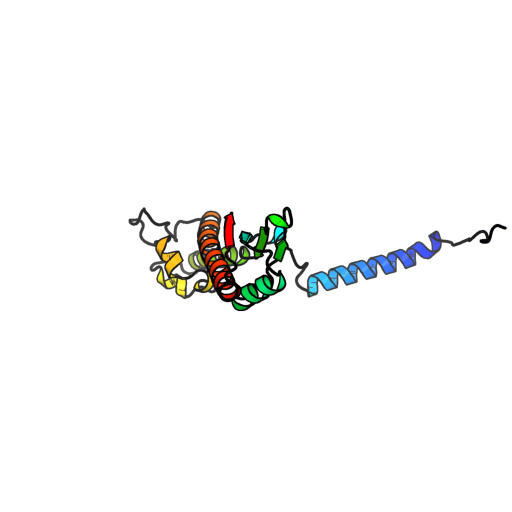 A 1 181 ? 19.758 5.880 8.923 1.00 88.62 181 ARG A C 1
ATOM 1395 O O . ARG A 1 181 ? 20.925 6.225 9.050 1.00 88.62 181 ARG A O 1
ATOM 1402 N N . ASP A 1 182 ? 19.348 4.638 9.144 1.00 88.25 182 ASP A N 1
ATOM 1403 C CA . ASP A 1 182 ? 20.242 3.575 9.601 1.00 88.25 182 ASP A CA 1
ATOM 1404 C C . ASP A 1 182 ? 21.316 3.217 8.559 1.00 88.25 182 ASP A C 1
ATOM 1406 O O . ASP A 1 182 ? 22.478 3.052 8.918 1.00 88.25 182 ASP A O 1
ATOM 1410 N N . GLU A 1 183 ? 20.976 3.196 7.267 1.00 88.31 183 GLU A N 1
ATOM 1411 C CA . GLU A 1 183 ? 21.930 2.932 6.178 1.00 88.31 183 GLU A CA 1
ATOM 1412 C C . GLU A 1 183 ? 22.944 4.074 5.957 1.00 88.31 183 GLU A C 1
ATOM 1414 O O . GLU A 1 183 ? 24.099 3.835 5.595 1.00 88.31 183 GLU A O 1
ATOM 1419 N N . PHE A 1 184 ? 22.534 5.330 6.160 1.00 85.75 184 PHE A N 1
ATOM 1420 C CA . PHE A 1 184 ? 23.368 6.510 5.892 1.00 85.75 184 PHE A CA 1
ATOM 1421 C C . PHE A 1 184 ? 24.008 7.138 7.147 1.00 85.75 184 PHE A C 1
ATOM 1423 O O . PHE A 1 184 ? 24.883 8.000 7.005 1.00 85.75 184 PHE A O 1
ATOM 1430 N N . LYS A 1 185 ? 23.673 6.658 8.357 1.00 77.88 185 LYS A N 1
ATOM 1431 C CA . LYS A 1 185 ? 24.284 7.061 9.644 1.00 77.88 185 LYS A CA 1
ATOM 1432 C C . LYS A 1 185 ? 25.813 6.988 9.623 1.00 77.88 185 LYS A C 1
ATOM 1434 O O . LYS A 1 185 ? 26.470 7.913 10.091 1.00 77.88 185 LYS A O 1
ATOM 1439 N N . GLU A 1 186 ? 26.384 5.945 9.021 1.00 64.06 186 GLU A N 1
ATOM 1440 C CA . GLU A 1 186 ? 27.841 5.742 8.967 1.00 64.06 186 GLU A CA 1
ATOM 1441 C C . GLU A 1 186 ? 28.591 6.813 8.160 1.00 64.06 186 GLU A C 1
ATOM 1443 O O . GLU A 1 186 ? 29.769 7.058 8.407 1.00 64.06 186 GLU A O 1
ATOM 1448 N N . LYS A 1 187 ? 27.930 7.472 7.197 1.00 60.88 187 LYS A N 1
ATOM 1449 C CA . LYS A 1 187 ? 28.562 8.470 6.316 1.00 60.88 187 LYS A CA 1
ATOM 1450 C C . LYS A 1 187 ? 28.206 9.920 6.647 1.00 60.88 187 LYS A C 1
ATOM 1452 O O . LYS A 1 187 ? 28.618 10.804 5.908 1.00 60.88 187 LYS A O 1
ATOM 1457 N N . LYS A 1 188 ? 27.437 10.182 7.714 1.00 66.81 188 LYS A N 1
ATOM 1458 C CA . LYS A 1 188 ? 26.876 11.516 8.028 1.00 66.81 188 LYS A CA 1
ATOM 1459 C C . LYS A 1 188 ? 26.088 12.160 6.867 1.00 66.81 188 LYS A C 1
ATOM 1461 O O . LYS A 1 188 ? 25.850 13.363 6.896 1.00 66.81 188 LYS A O 1
ATOM 1466 N N . ASN A 1 189 ? 25.658 11.385 5.866 1.00 71.44 189 ASN A N 1
ATOM 1467 C CA . ASN A 1 189 ? 24.854 11.915 4.767 1.00 71.44 189 ASN A CA 1
ATOM 1468 C C . ASN A 1 189 ? 23.397 11.997 5.230 1.00 71.44 189 ASN A C 1
ATOM 1470 O O . ASN A 1 189 ? 22.713 10.981 5.362 1.00 71.44 189 ASN A O 1
ATOM 1474 N N . THR A 1 190 ? 22.953 13.207 5.549 1.00 78.19 190 THR A N 1
ATOM 1475 C CA . THR A 1 190 ? 21.585 13.483 5.983 1.00 78.19 190 THR A CA 1
ATOM 1476 C C . THR A 1 190 ? 20.656 13.634 4.783 1.00 78.19 190 THR A C 1
ATOM 1478 O O . THR A 1 190 ? 21.086 13.936 3.668 1.00 78.19 190 THR A O 1
ATOM 1481 N N . PHE A 1 191 ? 19.364 13.418 5.011 1.00 82.38 191 PHE A N 1
ATOM 1482 C CA . PHE A 1 191 ? 18.334 13.670 4.014 1.00 82.38 191 PHE A CA 1
ATOM 1483 C C . PHE A 1 191 ? 17.080 14.252 4.663 1.00 82.38 191 PHE A C 1
ATOM 1485 O O . PHE A 1 191 ? 16.815 14.036 5.850 1.00 82.38 191 PHE A O 1
ATOM 1492 N N . GLU A 1 192 ? 16.311 14.974 3.856 1.00 82.94 192 GLU A N 1
ATOM 1493 C CA . GLU A 1 192 ? 15.012 15.544 4.207 1.00 82.94 192 GLU A CA 1
ATOM 1494 C C . GLU A 1 192 ? 13.933 14.958 3.295 1.00 82.94 192 GLU A C 1
ATOM 1496 O O . GLU A 1 192 ? 14.137 14.836 2.082 1.00 82.94 192 GLU A O 1
ATOM 1501 N N . VAL A 1 193 ? 12.773 14.630 3.867 1.00 82.44 193 VAL A N 1
ATOM 1502 C CA . VAL A 1 193 ? 11.575 14.295 3.089 1.00 82.44 193 VAL A CA 1
ATOM 1503 C C . VAL A 1 193 ? 10.933 15.601 2.629 1.00 82.44 193 VAL A C 1
ATOM 1505 O O . VAL A 1 193 ? 10.577 16.444 3.450 1.00 82.44 193 VAL A O 1
ATOM 1508 N N . ARG A 1 194 ? 10.839 15.800 1.312 1.00 77.19 194 ARG A N 1
ATOM 1509 C CA . ARG A 1 194 ? 10.327 17.036 0.693 1.00 77.19 194 ARG A CA 1
ATOM 1510 C C . ARG A 1 194 ? 8.819 16.990 0.447 1.00 77.19 194 ARG A C 1
ATOM 1512 O O . ARG A 1 194 ? 8.184 18.038 0.513 1.00 77.19 194 ARG A O 1
ATOM 1519 N N . SER A 1 195 ? 8.262 15.811 0.179 1.00 66.94 195 SER A N 1
ATOM 1520 C CA . SER A 1 195 ? 6.824 15.599 -0.020 1.00 66.94 195 SER A CA 1
ATOM 1521 C C . SER A 1 195 ? 6.447 14.121 0.116 1.00 66.94 195 SER A C 1
ATOM 1523 O O . SER A 1 195 ? 7.273 13.240 -0.159 1.00 66.94 195 SER A O 1
ATOM 1525 N N . ILE A 1 196 ? 5.199 13.901 0.547 1.00 58.66 196 ILE A N 1
ATOM 1526 C CA . ILE A 1 196 ? 4.472 12.625 0.647 1.00 58.66 196 ILE A CA 1
ATOM 1527 C C . ILE A 1 196 ? 3.203 12.775 -0.190 1.00 58.66 196 ILE A C 1
ATOM 1529 O O . ILE A 1 196 ? 2.608 13.875 -0.102 1.00 58.66 196 ILE A O 1
#

InterPro domains:
  IPR010994 RuvA domain 2-like [SSF47781] (97-143)
  IPR022646 Protein-export membrane protein SecD/SecF/SecDF, conserved site [PF07549] (34-56)
  IPR051675 Endonuclease/exonuclease/phosphatase family domain-containing protein 1 [PTHR21180] (95-164)
  IPR060575 SAM-like, helix-hairpin-helix tandem [PF12836] (95-140)

Foldseek 3Di:
DPPDDDDDDDPVVCVVVVVVVVVVVVVVVVVVQVVVVHDPDDCVPLPWDKWKKFKPAQDDPVLLLVLCVVVVQNVWDWDDDDDNNRNIIMTTGHDLVLLLQLLVQLVVCCVPVNADPDLCVSVVTPSCVLLPSVLQVVAEDCDPPPVNHHHSNPDDSVVSSVSSNVSNNVVVVVSSQVSVCVSCVVPPIDMDTPDD

Mean predicted aligned error: 8.54 Å

Sequence (196 aa):
MRFFGETHIDFVELRKVAIFISVAAIVAGLTSLILKGGPKLGLDFTGGIEIHLKFTESPSISRIRSGLAKIGLGGAVIQQYGEKKDNLVLVRTGVEQVSQNIASQIIAYREKHGKFTHLEELKSLPGIEAVGYENLTDLLTVEPSQTEKVNINQIERAPLISLIQGIIHKKTTARIEQALRDEFKEKKNTFEVRSI

Secondary structure (DSSP, 8-state):
----------HHHHHHHHHHHHHHHHHHHHHHHHHTTS----HHHH--EEEEEEESS---HHHHHHHHHHTT-TT-EEEEES-TTT-EEEEEE--HHHHHHHHHHHHHHHHHH-S-SSGGGGGGSTTHHHH-HHHHHHHEES-TT-TTSEETTT--HHHHHHHHHHHHHHHHHHHHHHHHHHHHGGGT--EEEEE-

Solvent-accessible surface area (backbone atoms only — not comparable to full-atom values): 11458 Å² total; per-residue (Å²): 135,84,93,70,80,92,82,87,75,70,64,77,75,46,43,62,60,52,49,50,53,51,51,51,49,49,52,51,51,52,51,54,32,59,78,65,75,44,80,89,76,51,57,94,75,52,39,55,50,56,40,35,35,36,31,78,52,75,73,58,66,68,56,56,42,52,25,34,36,77,78,72,43,56,84,43,50,76,44,78,48,85,55,83,90,57,24,30,35,39,42,35,44,75,52,42,64,58,24,52,50,40,39,50,50,56,52,52,43,37,74,74,75,39,73,68,84,52,76,71,62,52,75,75,44,80,66,38,76,79,64,32,63,68,66,47,57,73,47,39,32,71,55,88,84,49,77,94,30,46,40,67,78,73,59,52,68,70,66,44,24,54,53,45,40,52,52,43,47,55,54,49,50,52,51,51,52,50,33,45,48,64,63,27,56,87,72,72,52,51,71,44,80,76,50,116

Radius of gyration: 25.96 Å; Cα contacts (8 Å, |Δi|>4): 217; chains: 1; bounding box: 51×39×83 Å

Nearest PDB structures (foldseek):
  1s6u-assembly1_A  TM=3.816E-01  e=4.296E-01  Homo sapiens
  2ga7-assembly1_A  TM=4.426E-01  e=8.230E-01  Homo sapiens
  3t9z-assembly1_A  TM=4.624E-01  e=1.665E+00  Archaeoglobus fulgidus DSM 4304
  3d7a-assembly1_B  TM=4.256E-01  e=2.432E+00  Pyrococcus horikoshii
  2pzz-assembly2_D  TM=2.652E-01  e=2.182E+00  Methanocaldococcus jannaschii DSM 2661

Organism: NCBI:txid412755

pLDDT: mean 88.23, std 8.4, range [43.03, 98.0]